Protein AF-A0A3D0SQT5-F1 (afdb_monomer_lite)

Foldseek 3Di:
DPPDPPPPDDPDDDDDDDPPDQDALVRVCVLQVQVVFKWKKAADPPFPQAQPAPQRVPLCPPLVKDFQWKWADDPNDTQTAGRARGDGDHNRIITIIGDDPVSVVVCCVPRVMDTDDDDPVNVVNSSLQKFKFKKFFAPQAPQAQPALQRPVCCVPQVKDFRFKADPSHTDDDRRRGDGDHHGIITIIIGGLVSVVVVVVPVRTIDTSHGRPSNVPPPPCPVCVVVLVVLVVQLVVCVVVVVDPNVVSVVVSVVSCVVSVVDDPVVVVVPDPPVVVCVVVVVVVVVVVCVVVCVVVVVLVVLCVVQVVVDDVSSVVVVVVVVVVD

Structure (mmCIF, N/CA/C/O backbone):
data_AF-A0A3D0SQT5-F1
#
_entry.id   AF-A0A3D0SQT5-F1
#
loop_
_a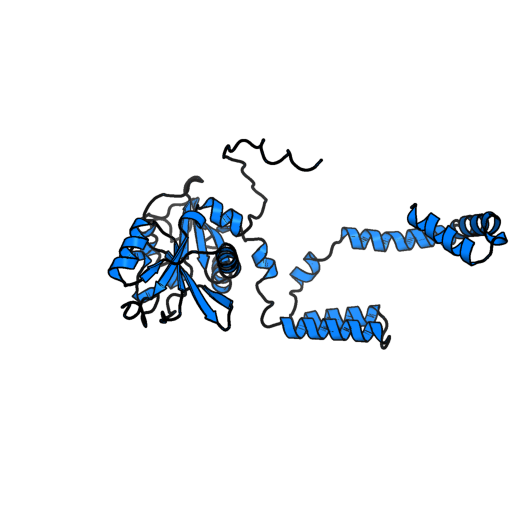tom_site.group_PDB
_atom_site.id
_atom_site.type_symbol
_atom_site.label_atom_id
_atom_site.label_alt_id
_atom_site.label_comp_id
_atom_site.label_asym_id
_atom_site.label_entity_id
_atom_site.label_seq_id
_atom_site.pdbx_PDB_ins_code
_atom_site.Cartn_x
_atom_site.Cartn_y
_atom_site.Cartn_z
_atom_site.occupancy
_atom_site.B_iso_or_equiv
_atom_site.auth_seq_id
_atom_site.auth_comp_id
_atom_site.auth_asym_id
_atom_site.auth_atom_id
_atom_site.pdbx_PDB_model_num
ATOM 1 N N . MET A 1 1 ? 12.217 36.129 -12.303 1.00 37.78 1 MET A N 1
ATOM 2 C CA . MET A 1 1 ? 10.827 36.641 -12.281 1.00 37.78 1 MET A CA 1
ATOM 3 C C . MET A 1 1 ? 9.884 35.493 -11.885 1.00 37.78 1 MET A C 1
ATOM 5 O O . MET A 1 1 ? 9.096 35.026 -12.690 1.00 37.78 1 MET A O 1
ATOM 9 N N . TRP A 1 2 ? 10.041 34.962 -10.664 1.00 44.28 2 TRP A N 1
ATOM 10 C CA . TRP A 1 2 ? 9.509 33.650 -10.235 1.00 44.28 2 TRP A CA 1
ATOM 11 C C . TRP A 1 2 ? 8.822 33.759 -8.858 1.00 44.28 2 TRP A C 1
ATOM 13 O O . TRP A 1 2 ? 9.116 33.004 -7.943 1.00 44.28 2 TRP A O 1
ATOM 23 N N . ALA A 1 3 ? 7.980 34.784 -8.666 1.00 48.00 3 ALA A N 1
ATOM 24 C CA . ALA A 1 3 ? 7.444 35.107 -7.334 1.00 48.00 3 ALA A CA 1
ATOM 25 C C . ALA A 1 3 ? 5.956 35.508 -7.281 1.00 48.00 3 ALA A C 1
ATOM 27 O O . ALA A 1 3 ? 5.487 35.899 -6.219 1.00 48.00 3 ALA A O 1
ATOM 28 N N . ILE A 1 4 ? 5.191 35.435 -8.381 1.00 47.72 4 ILE A N 1
ATOM 29 C CA . ILE A 1 4 ? 3.816 35.996 -8.410 1.00 47.72 4 ILE A CA 1
ATOM 30 C C . ILE A 1 4 ? 2.735 34.954 -8.784 1.00 47.72 4 ILE A C 1
ATOM 32 O O . ILE A 1 4 ? 1.544 35.239 -8.728 1.00 47.72 4 ILE A O 1
ATOM 36 N N . GLY A 1 5 ? 3.104 33.703 -9.082 1.00 44.09 5 GLY A N 1
ATOM 37 C CA . GLY A 1 5 ? 2.149 32.688 -9.561 1.00 44.09 5 GLY A CA 1
ATOM 38 C C . GLY A 1 5 ? 1.260 32.022 -8.498 1.00 44.09 5 GLY A C 1
ATOM 39 O O . GLY A 1 5 ? 0.235 31.449 -8.847 1.00 44.09 5 GLY A O 1
ATOM 40 N N . SER A 1 6 ? 1.608 32.082 -7.208 1.00 49.31 6 SER A N 1
ATOM 41 C CA . SER A 1 6 ? 0.944 31.280 -6.161 1.00 49.31 6 SER A CA 1
ATOM 42 C C . SER A 1 6 ? -0.234 31.965 -5.457 1.00 49.31 6 SER A C 1
ATOM 44 O O . SER A 1 6 ? -0.835 31.371 -4.567 1.00 49.31 6 SER A O 1
ATOM 46 N N . ARG A 1 7 ? -0.589 33.202 -5.835 1.00 48.72 7 ARG A N 1
ATOM 47 C CA . ARG A 1 7 ? -1.628 33.998 -5.146 1.00 48.72 7 ARG A CA 1
ATOM 48 C C . ARG A 1 7 ? -2.927 34.217 -5.927 1.00 48.72 7 ARG A C 1
ATOM 50 O O . ARG A 1 7 ? -3.791 34.936 -5.440 1.00 48.72 7 ARG A O 1
ATOM 57 N N . LEU A 1 8 ? -3.085 33.604 -7.102 1.00 45.56 8 LEU A N 1
ATOM 58 C CA . LEU A 1 8 ? -4.240 33.837 -7.985 1.00 45.56 8 LEU A CA 1
ATOM 59 C C . LEU A 1 8 ? -5.083 32.595 -8.298 1.00 45.56 8 LEU A C 1
ATOM 61 O O . LEU A 1 8 ? -5.961 32.669 -9.151 1.00 45.56 8 LEU A O 1
ATOM 65 N N . LEU A 1 9 ? -4.876 31.470 -7.612 1.00 45.47 9 LEU A N 1
ATOM 66 C CA . LEU A 1 9 ? -5.786 30.333 -7.748 1.00 45.47 9 LEU A CA 1
ATOM 67 C C . LEU A 1 9 ? -6.952 30.492 -6.760 1.00 45.47 9 LEU A C 1
ATOM 69 O O . LEU A 1 9 ? -6.725 30.421 -5.550 1.00 45.47 9 LEU A O 1
ATOM 73 N N . PRO A 1 10 ? -8.190 30.728 -7.234 1.00 34.69 10 PRO A N 1
ATOM 74 C CA . PRO A 1 10 ? -9.353 30.713 -6.367 1.00 34.69 10 PRO A CA 1
ATOM 75 C C . PRO A 1 10 ? -9.527 29.306 -5.792 1.00 34.69 10 PRO A C 1
ATOM 77 O O . PRO A 1 10 ? -9.603 28.318 -6.524 1.00 34.69 10 PRO A O 1
ATOM 80 N N . ALA A 1 11 ? -9.617 29.225 -4.466 1.00 48.03 11 ALA A N 1
ATOM 81 C CA . ALA A 1 11 ? -10.130 28.052 -3.782 1.00 48.03 11 ALA A CA 1
ATOM 82 C C . ALA A 1 11 ? -11.609 27.905 -4.158 1.00 48.03 11 ALA A C 1
ATOM 84 O O . ALA A 1 11 ? -12.484 28.586 -3.626 1.00 48.03 11 ALA A O 1
ATOM 85 N N . SER A 1 12 ? -11.897 27.050 -5.130 1.00 32.06 12 SER A N 1
ATOM 86 C CA . SER A 1 12 ? -13.246 26.551 -5.356 1.00 32.06 12 SER A CA 1
ATOM 87 C C . SER A 1 12 ? -13.175 25.048 -5.572 1.00 32.06 12 SER A C 1
ATOM 89 O O . SER A 1 12 ? -12.431 24.584 -6.438 1.00 32.06 12 SER A O 1
ATOM 91 N N . PRO A 1 13 ? -13.904 24.273 -4.757 1.00 46.81 13 PRO A N 1
ATOM 92 C CA . PRO A 1 13 ? -13.946 22.839 -4.902 1.00 46.81 13 PRO A CA 1
ATOM 93 C C . PRO A 1 13 ? -14.879 22.518 -6.072 1.00 46.81 13 PRO A C 1
ATOM 95 O O . PRO A 1 13 ? -15.907 23.172 -6.233 1.00 46.81 13 PRO A O 1
ATOM 98 N N . LEU A 1 14 ? -14.548 21.480 -6.842 1.00 36.72 14 LEU A N 1
ATOM 99 C CA . LEU A 1 14 ? -15.447 20.377 -7.211 1.00 36.72 14 LEU A CA 1
ATOM 100 C C . LEU A 1 14 ? -15.227 19.832 -8.627 1.00 36.72 14 LEU A C 1
ATOM 102 O O . LEU A 1 14 ? -15.189 20.554 -9.616 1.00 36.72 14 LEU A O 1
ATOM 106 N N . LYS A 1 15 ? -15.339 18.499 -8.653 1.00 41.44 15 LYS A N 1
ATOM 107 C CA . LYS A 1 15 ? -15.960 17.664 -9.687 1.00 41.44 15 LYS A CA 1
ATOM 108 C C . LYS A 1 15 ? -15.265 17.632 -11.042 1.00 41.44 15 LYS A C 1
ATOM 110 O O . LYS A 1 15 ? -15.551 18.411 -11.939 1.00 41.44 15 LYS A O 1
ATOM 115 N N . THR A 1 16 ? -14.550 16.538 -11.258 1.00 30.77 16 THR A N 1
ATOM 116 C CA . THR A 1 16 ? -14.513 15.885 -12.567 1.00 30.77 16 THR A CA 1
ATOM 117 C C . THR A 1 16 ? -14.451 14.382 -12.347 1.00 30.77 16 THR A C 1
ATOM 119 O O . THR A 1 16 ? -13.651 13.878 -11.563 1.00 30.77 16 THR A O 1
ATOM 122 N N . GLY A 1 17 ? -15.394 13.673 -12.967 1.00 38.12 17 GLY A N 1
ATOM 123 C CA . GLY A 1 17 ? -15.363 12.224 -13.039 1.00 38.12 17 GLY A CA 1
ATOM 124 C C . GLY A 1 17 ? -14.197 11.796 -13.917 1.00 38.12 17 GLY A C 1
ATOM 125 O O . GLY A 1 17 ? -14.035 12.312 -15.019 1.00 38.12 17 GLY A O 1
ATOM 126 N N . THR A 1 18 ? -13.422 10.833 -13.438 1.00 31.41 18 THR A N 1
ATOM 127 C CA . THR A 1 18 ? -12.340 10.237 -14.218 1.00 31.41 18 THR A CA 1
ATOM 128 C C . THR A 1 18 ? -12.473 8.728 -14.115 1.00 31.41 18 THR A C 1
ATOM 130 O O . THR A 1 18 ? -11.824 8.072 -13.306 1.00 31.41 18 THR A O 1
ATOM 133 N N . ALA A 1 19 ? -13.351 8.169 -14.947 1.00 35.72 19 ALA A N 1
ATOM 134 C CA . ALA A 1 19 ? -13.215 6.780 -15.348 1.00 35.72 19 ALA A CA 1
ATOM 135 C C . ALA A 1 19 ? -11.884 6.676 -16.115 1.00 35.72 19 ALA A C 1
ATOM 137 O O . ALA A 1 19 ? -11.779 7.168 -17.235 1.00 35.72 19 ALA A O 1
ATOM 138 N N . GLY A 1 20 ? -10.846 6.134 -15.472 1.00 39.34 20 GLY A N 1
ATOM 139 C CA . GLY A 1 20 ? -9.586 5.771 -16.133 1.00 39.34 20 GLY A CA 1
ATOM 140 C C . GLY A 1 20 ? -8.289 6.261 -15.483 1.00 39.34 20 GLY A C 1
ATOM 141 O O . GLY A 1 20 ? -7.232 5.748 -15.843 1.00 39.34 20 GLY A O 1
ATOM 142 N N . ARG A 1 21 ? -8.315 7.185 -14.510 1.00 41.03 21 ARG A N 1
ATOM 143 C CA . ARG A 1 21 ? -7.100 7.549 -13.755 1.00 41.03 21 ARG A CA 1
ATOM 144 C C . ARG A 1 21 ? -7.058 6.751 -12.455 1.00 41.03 21 ARG A C 1
ATOM 146 O O . ARG A 1 21 ? -7.891 6.976 -11.584 1.00 41.03 21 ARG A O 1
ATOM 153 N N . ARG A 1 22 ? -6.097 5.826 -12.335 1.00 53.56 22 ARG A N 1
ATOM 154 C CA . ARG A 1 22 ? -5.801 5.154 -11.059 1.00 53.56 22 ARG A CA 1
ATOM 155 C C . ARG A 1 22 ? -5.425 6.229 -10.045 1.00 53.56 22 ARG A C 1
ATOM 157 O O . ARG A 1 22 ? -4.442 6.937 -10.257 1.00 53.56 22 ARG A O 1
ATOM 164 N N . GLN A 1 23 ? -6.243 6.379 -9.012 1.00 58.88 23 GLN A N 1
ATOM 165 C CA . GLN A 1 23 ? -5.996 7.330 -7.934 1.00 58.88 23 GLN A CA 1
ATOM 166 C C . GLN A 1 23 ? -4.815 6.847 -7.089 1.00 58.88 23 GLN A C 1
ATOM 168 O O . GLN A 1 23 ? -4.617 5.640 -6.912 1.00 58.88 23 GLN A O 1
ATOM 173 N N . THR A 1 24 ? -4.010 7.787 -6.602 1.00 62.72 24 THR A N 1
ATOM 174 C CA . THR A 1 24 ? -2.950 7.472 -5.630 1.00 62.72 24 THR A CA 1
ATOM 175 C C . THR A 1 24 ? -3.569 7.153 -4.268 1.00 62.72 24 THR A C 1
ATOM 177 O O . THR A 1 24 ? -4.692 7.578 -3.985 1.00 62.72 24 THR A O 1
ATOM 180 N N . LEU A 1 25 ? -2.853 6.431 -3.398 1.00 64.38 25 LEU A N 1
ATOM 181 C CA . LEU A 1 25 ? -3.336 6.154 -2.037 1.00 64.38 25 LEU A CA 1
ATOM 182 C C . LEU A 1 25 ? -3.709 7.442 -1.271 1.00 64.38 25 LEU A C 1
ATOM 184 O O . LEU A 1 25 ? -4.696 7.471 -0.535 1.00 64.38 25 LEU A O 1
ATOM 188 N N . LEU A 1 26 ? -2.952 8.523 -1.490 1.00 65.00 26 LEU A N 1
ATOM 189 C CA . LEU A 1 26 ? -3.180 9.836 -0.880 1.00 65.00 26 LEU A CA 1
ATOM 190 C C . LEU A 1 26 ? -4.460 10.513 -1.386 1.00 65.00 26 LEU A C 1
ATOM 192 O O . LEU A 1 26 ? -5.268 10.955 -0.573 1.00 65.00 26 LEU A O 1
ATOM 196 N N . GLU A 1 27 ? -4.683 10.538 -2.703 1.00 67.44 27 GLU A N 1
ATOM 197 C CA . GLU A 1 27 ? -5.920 11.075 -3.297 1.00 67.44 27 GLU A CA 1
ATOM 198 C C . GLU A 1 27 ? -7.153 10.300 -2.808 1.00 67.44 27 GLU A C 1
ATOM 200 O O . GLU A 1 27 ? -8.202 10.882 -2.512 1.00 67.44 27 GLU A O 1
ATOM 205 N N . LEU A 1 28 ? -7.019 8.978 -2.673 1.00 70.44 28 LEU A N 1
ATOM 206 C CA . LEU A 1 28 ? -8.074 8.109 -2.164 1.00 70.44 28 LEU A CA 1
ATOM 207 C C . LEU A 1 28 ? -8.400 8.456 -0.701 1.00 70.44 28 LEU A C 1
ATOM 209 O O . LEU A 1 28 ? -9.571 8.629 -0.355 1.00 70.44 28 LEU A O 1
ATOM 213 N N . ALA A 1 29 ? -7.374 8.632 0.140 1.00 70.38 29 ALA A N 1
ATOM 214 C CA . ALA A 1 29 ? -7.522 9.016 1.542 1.00 70.38 29 ALA A CA 1
ATOM 215 C C . ALA A 1 29 ? -8.153 10.410 1.722 1.00 70.38 29 ALA A C 1
ATOM 217 O O . ALA A 1 29 ? -9.023 10.595 2.580 1.00 70.38 29 ALA A O 1
ATOM 218 N N . GLU A 1 30 ? -7.773 11.379 0.888 1.00 73.50 30 GLU A N 1
ATOM 219 C CA . GLU A 1 30 ? -8.380 12.714 0.863 1.00 73.50 30 GLU A CA 1
ATOM 220 C C . GLU A 1 30 ? -9.851 12.673 0.436 1.00 73.50 30 GLU A C 1
ATOM 222 O O . GLU A 1 30 ? -10.691 13.318 1.065 1.00 73.50 30 GLU A O 1
ATOM 227 N N . SER A 1 31 ? -10.205 11.864 -0.570 1.00 69.88 31 SER A N 1
ATOM 228 C CA . SER A 1 31 ? -11.582 11.779 -1.088 1.00 69.88 31 SER A CA 1
ATOM 229 C C . SER A 1 31 ? -12.609 11.259 -0.068 1.00 69.88 31 SER A C 1
ATOM 231 O O . SER A 1 31 ? -13.815 11.477 -0.220 1.00 69.88 31 SER A O 1
ATOM 233 N N . TYR A 1 32 ? -12.144 10.565 0.973 1.00 68.31 32 TYR A N 1
ATOM 234 C CA . TYR A 1 32 ? -12.957 10.100 2.100 1.00 68.31 32 TYR A CA 1
ATOM 235 C C . TYR A 1 32 ? -12.798 10.967 3.355 1.00 68.31 32 TYR A C 1
ATOM 237 O O . TYR A 1 32 ? -13.335 10.619 4.406 1.00 68.31 32 TYR A O 1
ATOM 245 N N . ASN A 1 33 ? -12.090 12.099 3.261 1.00 72.00 33 ASN A N 1
ATOM 246 C CA . ASN A 1 33 ? -11.771 12.976 4.385 1.00 72.00 33 ASN A CA 1
ATOM 247 C C . ASN A 1 33 ? -11.126 12.217 5.563 1.00 72.00 33 ASN A C 1
ATOM 249 O O . ASN A 1 33 ? -11.415 12.487 6.732 1.00 72.00 33 ASN A O 1
ATOM 253 N N . LEU A 1 34 ? -10.277 11.228 5.255 1.00 72.75 34 LEU A N 1
ATOM 254 C CA . LEU A 1 34 ? -9.596 10.423 6.270 1.00 72.75 34 LEU A CA 1
ATOM 255 C C . LEU A 1 34 ? -8.467 11.193 6.937 1.00 72.75 34 LEU A C 1
ATOM 257 O O . LEU A 1 34 ? -8.245 11.025 8.130 1.00 72.75 34 LEU A O 1
ATOM 261 N N . MET A 1 35 ? -7.799 12.078 6.195 1.00 68.69 35 MET A N 1
ATOM 262 C CA . MET A 1 35 ? -6.702 12.887 6.728 1.00 68.69 35 MET A CA 1
ATOM 263 C C . MET A 1 35 ? -7.166 13.799 7.872 1.00 68.69 35 MET A C 1
ATOM 265 O O . MET A 1 35 ? -6.423 14.007 8.823 1.00 68.69 35 MET A O 1
ATOM 269 N N . GLY A 1 36 ? -8.413 14.282 7.823 1.00 70.50 36 GLY A N 1
ATOM 270 C CA . GLY A 1 36 ? -9.010 15.086 8.894 1.00 70.50 36 GLY A CA 1
ATOM 271 C C . GLY A 1 36 ? -9.566 14.279 10.075 1.00 70.50 36 GLY A C 1
ATOM 272 O O . GLY A 1 36 ? -9.985 14.874 11.062 1.00 70.50 36 GLY A O 1
ATOM 273 N N . GLN A 1 37 ? -9.603 12.948 9.975 1.00 81.19 37 GLN A N 1
ATOM 274 C CA . GLN A 1 37 ? -10.177 12.040 10.981 1.00 81.19 37 GLN A CA 1
ATOM 275 C C . GLN A 1 37 ? -9.168 11.004 11.487 1.00 81.19 37 GLN A C 1
ATOM 277 O O . GLN A 1 37 ? -9.527 10.106 12.249 1.00 81.19 37 GLN A O 1
ATOM 282 N N . LEU A 1 38 ? -7.920 11.081 11.027 1.00 85.50 38 LEU A N 1
ATOM 283 C CA . LEU A 1 38 ? -6.841 10.217 11.465 1.00 85.50 38 LEU A CA 1
ATOM 284 C C . LEU A 1 38 ? -6.239 10.795 12.743 1.00 85.50 38 LEU A C 1
ATOM 286 O O . LEU A 1 38 ? -5.778 11.934 12.776 1.00 85.50 38 LEU A O 1
ATOM 290 N N . HIS A 1 39 ? -6.203 9.981 13.788 1.00 87.62 39 HIS A N 1
ATOM 291 C CA . HIS A 1 39 ? -5.651 10.343 15.080 1.00 87.62 39 HIS A CA 1
ATOM 292 C C . HIS A 1 39 ? -4.601 9.322 15.506 1.00 87.62 39 HIS A C 1
ATOM 294 O O . HIS A 1 39 ? -4.786 8.112 15.360 1.00 87.62 39 HIS A O 1
ATOM 300 N N . ARG A 1 40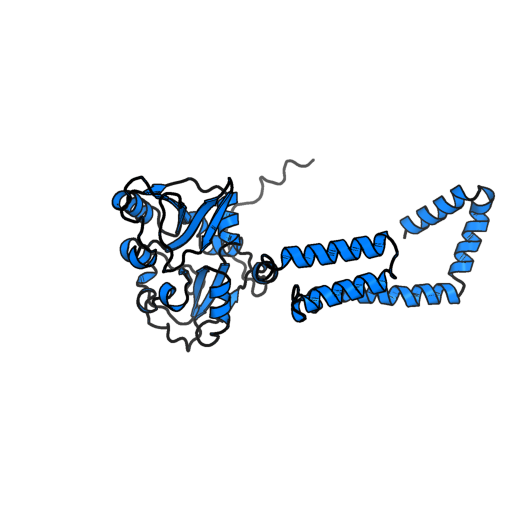 ? -3.499 9.824 16.064 1.00 89.62 40 ARG A N 1
ATOM 301 C CA . ARG A 1 40 ? -2.423 9.018 16.635 1.00 89.62 40 ARG A CA 1
ATOM 302 C C . ARG A 1 40 ? -2.487 9.120 18.144 1.00 89.62 40 ARG A C 1
ATOM 304 O O . ARG A 1 40 ? -2.489 10.219 18.699 1.00 89.62 40 ARG A O 1
ATOM 311 N N . LEU A 1 41 ? -2.554 7.973 18.797 1.00 89.94 41 LEU A N 1
ATOM 312 C CA . LEU A 1 41 ? -2.698 7.848 20.239 1.00 89.94 41 LEU A CA 1
ATOM 313 C C . LEU A 1 41 ? -1.520 7.066 20.806 1.00 89.94 41 LEU A C 1
ATOM 315 O O . LEU A 1 41 ? -0.955 6.207 20.135 1.00 89.94 41 LEU A O 1
ATOM 319 N N . ARG A 1 42 ? -1.163 7.347 22.052 1.00 90.38 42 ARG A N 1
ATOM 320 C CA . ARG A 1 42 ? -0.184 6.580 22.820 1.00 90.38 42 ARG A CA 1
ATOM 321 C C . ARG A 1 42 ? -0.834 6.069 24.089 1.00 90.38 42 ARG A C 1
ATOM 323 O O . ARG A 1 42 ? -1.608 6.794 24.714 1.00 90.38 42 ARG A O 1
ATOM 330 N N . PHE A 1 43 ? -0.494 4.843 24.464 1.00 89.62 43 PHE A N 1
ATOM 331 C CA . PHE A 1 43 ? -0.923 4.259 25.727 1.00 89.62 43 PHE A CA 1
ATOM 332 C C . PHE A 1 43 ? -0.197 4.933 26.893 1.00 89.62 43 PHE A C 1
ATOM 334 O O . PHE A 1 43 ? 1.034 4.979 26.921 1.00 89.62 43 PHE A O 1
ATOM 341 N N . ASP A 1 44 ? -0.955 5.454 27.857 1.00 87.50 44 ASP A N 1
ATOM 342 C CA . ASP A 1 44 ? -0.374 5.968 29.095 1.00 87.50 44 ASP A CA 1
ATOM 343 C C . ASP A 1 44 ? -0.085 4.816 30.078 1.00 87.50 44 ASP A C 1
ATOM 345 O O . ASP A 1 44 ? -0.669 3.726 29.966 1.00 87.50 44 ASP A O 1
ATOM 349 N N . PRO A 1 45 ? 0.819 5.012 31.058 1.00 82.38 45 PRO A N 1
ATOM 350 C CA . PRO A 1 45 ? 1.090 4.005 32.079 1.00 82.38 45 PRO A CA 1
ATOM 351 C C . PRO A 1 45 ? -0.199 3.573 32.798 1.00 82.38 45 PRO A C 1
ATOM 353 O O . PRO A 1 45 ? -0.913 4.394 33.371 1.00 82.38 45 PRO A O 1
ATOM 356 N N . GLY A 1 46 ? -0.504 2.271 32.768 1.00 82.88 46 GLY A N 1
ATOM 357 C CA . GLY A 1 46 ? -1.715 1.711 33.381 1.00 82.88 46 GLY A CA 1
ATOM 358 C C . GLY A 1 46 ? -2.979 1.791 32.517 1.00 82.88 46 GLY A C 1
ATOM 359 O O . GLY A 1 46 ? -4.085 1.722 33.066 1.00 82.88 46 GLY A O 1
ATOM 360 N N . SER A 1 47 ? -2.844 1.953 31.195 1.00 88.00 47 SER A N 1
ATOM 361 C CA . SER A 1 47 ? -3.956 1.754 30.260 1.00 88.00 47 SER A CA 1
ATOM 362 C C . SER A 1 47 ? -4.454 0.299 30.313 1.00 88.00 47 SER A C 1
ATOM 364 O O . SER A 1 47 ? -3.651 -0.626 30.172 1.00 88.00 47 SER A O 1
ATOM 366 N N . PRO A 1 48 ? -5.766 0.068 30.497 1.00 86.25 48 PRO A N 1
ATOM 367 C CA . PRO A 1 48 ? -6.345 -1.276 30.557 1.00 86.25 48 PRO A CA 1
ATOM 368 C C . PRO A 1 48 ? -6.335 -2.002 29.202 1.00 86.25 48 PRO A C 1
ATOM 370 O O . PRO A 1 48 ? -6.586 -3.203 29.168 1.00 86.25 48 PRO A O 1
ATOM 373 N N . LEU A 1 49 ? -6.052 -1.304 28.096 1.00 86.44 49 LEU A N 1
ATOM 374 C CA . LEU A 1 49 ? -5.964 -1.898 26.757 1.00 86.44 49 LEU A CA 1
ATOM 375 C C . LEU A 1 49 ? -4.672 -2.689 26.534 1.00 86.44 49 LEU A C 1
ATOM 377 O O . LEU A 1 49 ? -4.592 -3.478 25.597 1.00 86.44 49 LEU A O 1
ATOM 381 N N . ILE A 1 50 ? -3.661 -2.481 27.371 1.00 87.81 50 ILE A N 1
ATOM 382 C CA . ILE A 1 50 ? -2.355 -3.113 27.207 1.00 87.81 50 ILE A CA 1
ATOM 383 C C . ILE A 1 50 ? -2.457 -4.602 27.536 1.00 87.81 50 ILE A C 1
ATOM 385 O O . ILE A 1 50 ? -3.066 -4.988 28.532 1.00 87.81 50 ILE A O 1
ATOM 389 N N . GLY A 1 51 ? -1.879 -5.439 26.673 1.00 83.69 51 GLY A N 1
ATOM 390 C CA . GLY A 1 51 ? -2.014 -6.896 26.730 1.00 83.69 51 GLY A CA 1
ATOM 391 C C . GLY A 1 51 ? -3.349 -7.424 26.193 1.00 83.69 51 GLY A C 1
ATOM 392 O O . GLY A 1 51 ? -3.548 -8.634 26.152 1.00 83.69 51 GLY A O 1
ATOM 393 N N . GLN A 1 52 ? -4.268 -6.554 25.758 1.00 88.69 52 GLN A N 1
ATOM 394 C CA . GLN A 1 52 ? -5.457 -6.981 25.021 1.00 88.69 52 GLN A CA 1
ATOM 395 C C . GLN A 1 52 ? -5.176 -7.023 23.521 1.00 88.69 52 GLN A C 1
ATOM 397 O O . GLN A 1 52 ? -4.377 -6.248 22.992 1.00 88.69 52 GLN A O 1
ATOM 402 N N . THR A 1 53 ? -5.891 -7.896 22.815 1.00 86.75 53 THR A N 1
ATOM 403 C CA . THR A 1 53 ? -5.885 -7.903 21.352 1.00 86.75 53 THR A CA 1
ATOM 404 C C . THR A 1 53 ? -6.814 -6.828 20.791 1.00 86.75 53 THR A C 1
ATOM 406 O O . THR A 1 53 ? -7.803 -6.439 21.422 1.00 86.75 53 THR A O 1
ATOM 409 N N . VAL A 1 54 ? -6.561 -6.384 19.557 1.00 85.44 54 VAL A N 1
ATOM 410 C CA . VAL A 1 54 ? -7.435 -5.414 18.871 1.00 85.44 54 VAL A CA 1
ATOM 411 C C . VAL A 1 54 ? -8.888 -5.907 18.788 1.00 85.44 54 VAL A C 1
ATOM 413 O O . VAL A 1 54 ? -9.822 -5.110 18.902 1.00 85.44 54 VAL A O 1
ATOM 416 N N . SER A 1 55 ? -9.099 -7.215 18.594 1.00 83.50 55 SER A N 1
ATOM 417 C CA . SER A 1 55 ? -10.441 -7.814 18.568 1.00 83.50 55 SER A CA 1
ATOM 418 C C . SER A 1 55 ? -11.136 -7.775 19.927 1.00 83.50 55 SER A C 1
ATOM 420 O O . SER A 1 55 ? -12.325 -7.461 19.976 1.00 83.50 55 SER A O 1
ATOM 422 N N . HIS A 1 56 ? -10.411 -8.028 21.020 1.00 85.88 56 HIS A N 1
ATOM 423 C CA . HIS A 1 56 ? -10.963 -7.991 22.374 1.00 85.88 56 HIS A CA 1
ATOM 424 C C . HIS A 1 56 ? -11.276 -6.561 22.836 1.00 85.88 56 HIS A C 1
ATOM 426 O O . HIS A 1 56 ? -12.305 -6.322 23.464 1.00 85.88 56 HIS A O 1
ATOM 432 N N . ALA A 1 57 ? -10.448 -5.588 22.445 1.00 84.75 57 ALA A N 1
ATOM 433 C CA . ALA A 1 57 ? -10.667 -4.180 22.766 1.00 84.75 57 ALA A CA 1
ATOM 434 C C . ALA A 1 57 ? -11.938 -3.591 22.122 1.00 84.75 57 ALA A C 1
ATOM 436 O O . ALA A 1 57 ? -12.453 -2.575 22.589 1.00 84.75 57 ALA A O 1
ATOM 437 N N . GLN A 1 58 ? -12.437 -4.201 21.036 1.00 84.94 58 GLN A N 1
ATOM 438 C CA . GLN A 1 58 ? -13.690 -3.840 20.355 1.00 84.94 58 GLN A CA 1
ATOM 439 C C . GLN A 1 58 ? -13.864 -2.328 20.098 1.00 84.94 58 GLN A C 1
ATOM 441 O O . GLN A 1 58 ? -14.981 -1.804 20.128 1.00 84.94 58 GLN A O 1
ATOM 446 N N . LEU A 1 59 ? -12.768 -1.618 19.802 1.00 86.12 59 LEU A N 1
ATOM 447 C CA . LEU A 1 59 ? -12.743 -0.148 19.724 1.00 86.12 59 LEU A CA 1
ATOM 448 C C . LEU A 1 59 ? -13.744 0.423 18.709 1.00 86.12 59 LEU A C 1
ATOM 450 O O . LEU A 1 59 ? -14.342 1.476 18.939 1.00 86.12 59 LEU A O 1
ATOM 454 N N . ARG A 1 60 ? -13.999 -0.321 17.627 1.00 84.19 60 ARG A N 1
ATOM 455 C CA . ARG A 1 60 ? -15.018 0.025 16.634 1.00 84.19 60 ARG A CA 1
ATOM 456 C C . ARG A 1 60 ? -16.413 -0.052 17.237 1.00 84.19 60 ARG A C 1
ATOM 458 O O . ARG A 1 60 ? -17.127 0.936 17.215 1.00 84.19 60 ARG A O 1
ATOM 465 N N . THR A 1 61 ? -16.781 -1.175 17.838 1.00 82.88 61 THR A N 1
ATOM 466 C CA . THR A 1 61 ? -18.107 -1.379 18.438 1.00 82.88 61 THR A CA 1
ATOM 467 C C . THR A 1 61 ? -18.389 -0.446 19.615 1.00 82.88 61 THR A C 1
ATOM 469 O O . THR A 1 61 ? -19.497 0.072 19.713 1.00 82.88 61 THR A O 1
ATOM 472 N N . ARG A 1 62 ? -17.412 -0.251 20.510 1.00 85.56 62 ARG A N 1
ATOM 473 C CA . ARG A 1 62 ? -17.603 0.473 21.776 1.00 85.56 62 ARG A CA 1
ATOM 474 C C . ARG A 1 62 ? -17.503 1.990 21.625 1.00 85.56 62 ARG A C 1
ATOM 476 O O . ARG A 1 62 ? -18.206 2.708 22.326 1.00 85.56 62 ARG A O 1
ATOM 483 N N . TYR A 1 63 ? -16.652 2.467 20.715 1.00 85.00 63 TYR A N 1
ATOM 484 C CA . TYR A 1 63 ? -16.360 3.896 20.558 1.00 85.00 63 TYR A CA 1
ATOM 485 C C . TYR A 1 63 ? -16.602 4.424 19.137 1.00 85.00 63 TYR A C 1
ATOM 487 O O . TYR A 1 63 ? -16.461 5.616 18.900 1.00 85.00 63 TYR A O 1
ATOM 495 N N . GLY A 1 64 ? -16.941 3.575 18.162 1.00 83.12 64 GLY A N 1
ATOM 496 C CA . GLY A 1 64 ? -17.082 3.979 16.758 1.00 83.12 64 GLY A CA 1
ATOM 497 C C . GLY A 1 64 ? -15.750 4.158 16.018 1.00 83.12 64 GLY A C 1
ATOM 498 O O . GLY A 1 64 ? -15.745 4.545 14.849 1.00 83.12 64 GLY A O 1
ATOM 499 N N . LEU A 1 65 ? -14.613 3.853 16.650 1.00 86.88 65 LEU A N 1
ATOM 500 C CA . LEU A 1 65 ? -13.273 4.141 16.126 1.00 86.88 65 LEU A CA 1
ATOM 501 C C . LEU A 1 65 ? -12.686 2.948 15.369 1.00 86.88 65 LEU A C 1
ATOM 503 O O . LEU A 1 65 ? -12.682 1.825 15.868 1.00 86.88 65 LEU A O 1
ATOM 507 N N . THR A 1 66 ? -12.156 3.176 14.169 1.00 85.88 66 THR A N 1
ATOM 508 C CA . THR A 1 66 ? -11.498 2.111 13.396 1.00 85.88 66 THR A CA 1
ATOM 509 C C . THR A 1 66 ? -10.002 2.141 13.627 1.00 85.88 66 THR A C 1
ATOM 511 O O . THR A 1 66 ? -9.361 3.144 13.334 1.00 85.88 66 THR A O 1
ATOM 514 N N . VAL A 1 67 ? -9.434 1.035 14.104 1.00 87.06 67 VAL A N 1
ATOM 515 C CA . VAL A 1 67 ? -7.978 0.885 14.197 1.00 87.06 67 VAL A CA 1
ATOM 516 C C . VAL A 1 67 ? -7.423 0.549 12.823 1.00 87.06 67 VAL A C 1
ATOM 518 O O . VAL A 1 67 ? -7.742 -0.504 12.266 1.00 87.06 67 VAL A O 1
ATOM 521 N N . VAL A 1 68 ? -6.583 1.433 12.297 1.00 83.62 68 VAL A N 1
ATOM 522 C CA . VAL A 1 68 ? -5.968 1.270 10.979 1.00 83.62 68 VAL A CA 1
ATOM 523 C C . VAL A 1 68 ? -4.620 0.574 11.122 1.00 83.62 68 VAL A C 1
ATOM 525 O O . VAL A 1 68 ? -4.393 -0.462 10.505 1.00 83.62 68 VAL A O 1
ATOM 528 N N . GLY A 1 69 ? -3.764 1.077 12.010 1.00 85.50 69 GLY A N 1
ATOM 529 C CA . GLY A 1 69 ? -2.408 0.571 12.187 1.00 85.50 69 GLY A CA 1
ATOM 530 C C . GLY A 1 69 ? -1.882 0.756 13.600 1.00 85.50 69 GLY A C 1
ATOM 531 O O . GLY A 1 69 ? -2.461 1.479 14.416 1.00 85.50 69 GLY A O 1
ATOM 532 N N . ILE A 1 70 ? -0.773 0.082 13.871 1.00 86.19 70 ILE A N 1
ATOM 533 C CA . ILE A 1 70 ? -0.007 0.179 15.107 1.00 86.19 70 ILE A CA 1
ATOM 534 C C . ILE A 1 70 ? 1.425 0.545 14.714 1.00 86.19 70 ILE A C 1
ATOM 536 O O . ILE A 1 70 ? 2.064 -0.166 13.942 1.00 86.19 70 ILE A O 1
ATOM 540 N N . GLY A 1 71 ? 1.902 1.683 15.207 1.00 83.75 71 GLY A N 1
ATOM 541 C CA . GLY A 1 71 ? 3.280 2.129 15.058 1.00 83.75 71 GLY A CA 1
ATOM 542 C C . GLY A 1 71 ? 4.135 1.586 16.187 1.00 83.75 71 GLY A C 1
ATOM 543 O O . GLY A 1 71 ? 3.815 1.800 17.354 1.00 83.75 71 GLY A O 1
ATOM 544 N N . GLN A 1 72 ? 5.230 0.920 15.850 1.00 77.75 72 GLN A N 1
ATOM 545 C CA . GLN A 1 72 ? 6.228 0.481 16.816 1.00 77.75 72 GLN A CA 1
ATOM 546 C C . GLN A 1 72 ? 7.482 1.325 16.642 1.00 77.75 72 GLN A C 1
ATOM 548 O O . GLN A 1 72 ? 7.975 1.512 15.530 1.00 77.75 72 GLN A O 1
ATOM 553 N N . SER A 1 73 ? 7.994 1.868 17.743 1.00 67.94 73 SER A N 1
ATOM 554 C CA . SER A 1 73 ? 9.245 2.621 17.724 1.00 67.94 73 SER A CA 1
ATOM 555 C C . SER A 1 73 ? 10.423 1.643 17.743 1.00 67.94 73 SER A C 1
ATOM 557 O O . SER A 1 73 ? 10.822 1.175 18.810 1.00 67.94 73 SER A O 1
ATOM 559 N N . GLU A 1 74 ? 10.988 1.324 16.576 1.00 58.09 74 GLU A N 1
ATOM 560 C CA . GLU A 1 74 ? 12.214 0.530 16.469 1.00 58.09 74 GLU A CA 1
ATOM 561 C C . GLU A 1 74 ? 13.396 1.412 16.055 1.00 58.09 74 GLU A C 1
ATOM 563 O O . GLU A 1 74 ? 13.413 2.014 14.985 1.00 58.09 74 GLU A O 1
ATOM 568 N N . ARG A 1 75 ? 14.440 1.456 16.895 1.00 46.41 75 ARG A N 1
ATOM 569 C CA . ARG A 1 75 ? 15.776 1.976 16.535 1.00 46.41 75 ARG A CA 1
ATOM 570 C C . ARG A 1 75 ? 15.758 3.320 15.776 1.00 46.41 75 ARG A C 1
ATOM 572 O O . ARG A 1 75 ? 16.457 3.477 14.782 1.00 46.41 75 ARG A O 1
ATOM 579 N N . SER A 1 76 ? 15.008 4.301 16.290 1.00 52.19 76 SER A N 1
ATOM 580 C CA . SER A 1 76 ? 14.878 5.671 15.751 1.00 52.19 76 SER A CA 1
ATOM 581 C C . SER A 1 76 ? 13.938 5.854 14.548 1.00 52.19 76 SER A C 1
ATOM 583 O O . SER A 1 76 ? 13.766 6.989 14.100 1.00 52.19 76 SER A O 1
ATOM 585 N N . THR A 1 77 ? 13.287 4.795 14.068 1.00 56.53 77 THR A N 1
ATOM 586 C CA . THR A 1 77 ? 12.253 4.846 13.023 1.00 56.53 77 THR A CA 1
ATOM 587 C C . THR A 1 77 ? 10.974 4.170 13.506 1.00 56.53 77 THR A C 1
ATOM 589 O O . THR A 1 77 ? 11.003 3.090 14.086 1.00 56.53 77 THR A O 1
ATOM 592 N N . GLU A 1 78 ? 9.831 4.813 13.292 1.00 65.94 78 GLU A N 1
ATOM 593 C CA . GLU A 1 78 ? 8.535 4.222 13.620 1.00 65.94 78 GLU A CA 1
ATOM 594 C C . GLU A 1 78 ? 8.074 3.366 12.441 1.00 65.94 78 GLU A C 1
ATOM 596 O O . GLU A 1 78 ? 7.807 3.898 11.366 1.00 65.94 78 GLU A O 1
ATOM 601 N N . VAL A 1 79 ? 8.016 2.050 12.641 1.00 68.00 79 VAL A N 1
ATOM 602 C CA . VAL A 1 79 ? 7.501 1.098 11.648 1.00 68.00 79 VAL A CA 1
ATOM 603 C C . VAL A 1 79 ? 6.011 0.940 11.888 1.00 68.00 79 VAL A C 1
ATOM 605 O O . VAL A 1 79 ? 5.599 0.679 13.023 1.00 68.00 79 VAL A O 1
ATOM 608 N N . VAL A 1 80 ? 5.188 1.115 10.852 1.00 73.75 80 VAL A N 1
ATOM 609 C CA . VAL A 1 80 ? 3.734 1.140 11.024 1.00 73.75 80 VAL A CA 1
ATOM 610 C C . VAL A 1 80 ? 3.087 -0.103 10.448 1.00 73.75 80 VAL A C 1
ATOM 612 O O . VAL A 1 80 ? 2.765 -0.189 9.271 1.00 73.75 80 VAL A O 1
ATOM 615 N N . SER A 1 81 ? 2.793 -1.055 11.324 1.00 73.94 81 SER A N 1
ATOM 616 C CA . SER A 1 81 ? 2.178 -2.312 10.924 1.00 73.94 81 SER A CA 1
ATOM 617 C C . SER A 1 81 ? 0.649 -2.223 10.861 1.00 73.94 81 SER A C 1
ATOM 619 O O . SER A 1 81 ? 0.015 -1.576 11.705 1.00 73.94 81 SER A O 1
ATOM 621 N N . PRO A 1 82 ? 0.009 -2.919 9.907 1.00 77.00 82 PRO A N 1
ATOM 622 C CA . PRO A 1 82 ? -1.438 -3.046 9.877 1.00 77.00 82 PRO A CA 1
ATOM 623 C C . PRO A 1 82 ? -1.932 -3.780 11.121 1.00 77.00 82 PRO A C 1
ATOM 625 O O . PRO A 1 82 ? -1.449 -4.859 11.466 1.00 77.00 82 PRO A O 1
ATOM 628 N N . ALA A 1 83 ? -2.929 -3.205 11.789 1.00 76.44 83 ALA A N 1
ATOM 629 C CA . ALA A 1 83 ? -3.513 -3.833 12.960 1.00 76.44 83 ALA A CA 1
ATOM 630 C C . ALA A 1 83 ? -4.331 -5.050 12.507 1.00 76.44 83 ALA A C 1
ATOM 632 O O . ALA A 1 83 ? -5.331 -4.884 11.805 1.00 76.44 83 ALA A O 1
ATOM 633 N N . LEU A 1 84 ? -3.958 -6.257 12.929 1.00 77.19 84 LEU A N 1
ATOM 634 C CA . LEU A 1 84 ? -4.760 -7.467 12.727 1.00 77.19 84 LEU A CA 1
ATOM 635 C C . LEU A 1 84 ? -5.734 -7.648 13.899 1.00 77.19 84 LEU A C 1
ATOM 637 O O . LEU A 1 84 ? -5.751 -6.861 14.843 1.00 77.19 84 LEU A O 1
ATOM 641 N N . ALA A 1 85 ? -6.622 -8.639 13.828 1.00 76.88 85 ALA A N 1
ATOM 642 C CA . ALA A 1 85 ? -7.573 -8.917 14.909 1.00 76.88 85 ALA A CA 1
ATOM 643 C C . ALA A 1 85 ? -6.885 -9.482 16.169 1.00 76.88 85 ALA A C 1
ATOM 645 O O . ALA A 1 85 ? -7.326 -9.223 17.289 1.00 76.88 85 ALA A O 1
ATOM 646 N N . ASN A 1 86 ? -5.799 -10.229 15.979 1.00 81.44 86 ASN A N 1
ATOM 647 C CA . ASN A 1 86 ? -5.031 -10.910 17.019 1.00 81.44 86 ASN A CA 1
ATOM 648 C C . ASN A 1 86 ? -3.798 -10.125 17.493 1.00 81.44 86 ASN A C 1
ATOM 650 O O . ASN A 1 86 ? -3.062 -10.632 18.328 1.00 81.44 86 ASN A O 1
ATOM 654 N N . THR A 1 87 ? -3.542 -8.928 16.960 1.00 81.12 87 THR A N 1
ATOM 655 C CA . THR A 1 87 ? -2.411 -8.111 17.413 1.00 81.12 87 THR A CA 1
ATOM 656 C C . THR A 1 87 ? -2.667 -7.629 18.837 1.00 81.12 87 THR A C 1
ATOM 658 O O . THR A 1 87 ? -3.730 -7.066 19.100 1.00 81.12 87 THR A O 1
ATOM 661 N N . GLU A 1 88 ? -1.712 -7.860 19.735 1.00 85.75 88 GLU A N 1
ATOM 662 C CA . GLU A 1 88 ? -1.741 -7.386 21.121 1.00 85.75 88 GLU A CA 1
ATOM 663 C C . GLU A 1 88 ? -1.131 -5.988 21.237 1.00 85.75 88 GLU A C 1
ATOM 665 O O . GLU A 1 88 ? -0.162 -5.666 20.546 1.00 85.75 88 GLU A O 1
ATOM 670 N N . PHE A 1 89 ? -1.705 -5.160 22.109 1.00 86.56 89 PHE A N 1
ATOM 671 C CA . PHE A 1 89 ? -1.200 -3.816 22.378 1.00 86.56 89 PHE A CA 1
ATOM 672 C C . PHE A 1 89 ? -0.091 -3.829 23.431 1.00 86.56 89 PHE A C 1
ATOM 674 O O . PHE A 1 89 ? -0.280 -4.354 24.532 1.00 86.56 89 PHE A O 1
ATOM 681 N N . HIS A 1 90 ? 1.025 -3.163 23.137 1.00 85.06 90 HIS A N 1
ATOM 682 C CA . HIS A 1 90 ? 2.143 -2.984 24.061 1.00 85.06 90 HIS A CA 1
ATOM 683 C C . HIS A 1 90 ? 2.294 -1.523 24.508 1.00 85.06 90 HIS A C 1
ATOM 685 O O . HIS A 1 90 ? 1.874 -0.587 23.833 1.00 85.06 90 HIS A O 1
ATOM 691 N N . HIS A 1 91 ? 2.962 -1.311 25.646 1.00 79.88 91 HIS A N 1
ATOM 692 C CA . HIS A 1 91 ? 3.207 0.023 26.217 1.00 79.88 91 HIS A CA 1
ATOM 693 C C . HIS A 1 91 ? 3.945 0.992 25.274 1.00 79.88 91 HIS A C 1
ATOM 695 O O . HIS A 1 91 ? 3.767 2.202 25.386 1.00 79.88 91 HIS A O 1
ATOM 701 N N . ALA A 1 92 ? 4.800 0.475 24.388 1.00 79.69 92 ALA A N 1
ATOM 702 C CA . ALA A 1 92 ? 5.607 1.282 23.472 1.00 79.69 92 ALA A CA 1
ATOM 703 C C . ALA A 1 92 ? 4.907 1.571 22.133 1.00 79.69 92 ALA A C 1
ATOM 705 O O . ALA A 1 92 ? 5.467 2.281 21.295 1.00 79.69 92 ALA A O 1
ATOM 706 N N . ASP A 1 93 ? 3.704 1.031 21.934 1.00 85.19 93 ASP A N 1
ATOM 707 C CA . ASP A 1 93 ? 2.991 1.130 20.671 1.00 85.19 93 ASP A CA 1
ATOM 708 C C . ASP A 1 93 ? 2.271 2.484 20.538 1.00 85.19 93 ASP A C 1
ATOM 710 O O . ASP A 1 93 ? 1.694 3.029 21.486 1.00 85.19 93 ASP A O 1
ATOM 714 N N . ALA A 1 94 ? 2.267 3.021 19.321 1.00 87.69 94 ALA A N 1
ATOM 715 C CA . ALA A 1 94 ? 1.406 4.113 18.902 1.00 87.69 94 ALA A CA 1
ATOM 716 C C . ALA A 1 94 ? 0.203 3.545 18.143 1.00 87.69 94 ALA A C 1
ATOM 718 O O . ALA A 1 94 ? 0.345 2.748 17.220 1.00 87.69 94 ALA A O 1
ATOM 719 N N . LEU A 1 95 ? -1.000 3.970 18.501 1.00 88.25 95 LEU A N 1
ATOM 720 C CA . LEU A 1 95 ? -2.234 3.507 17.887 1.00 88.25 95 LEU A CA 1
ATOM 721 C C . LEU A 1 95 ? -2.727 4.527 16.856 1.00 88.25 95 LEU A C 1
ATOM 723 O O . LEU A 1 95 ? -2.987 5.680 17.202 1.00 88.25 95 LEU A O 1
ATOM 727 N N . TYR A 1 96 ? -2.908 4.097 15.607 1.00 88.38 96 TYR A N 1
ATOM 728 C CA . TYR A 1 96 ? -3.499 4.913 14.546 1.00 88.38 96 TYR A CA 1
ATOM 729 C C . TYR A 1 96 ? -4.975 4.556 14.383 1.00 88.38 96 TYR A C 1
ATOM 731 O O . TYR A 1 96 ? -5.323 3.444 13.965 1.00 88.38 96 TYR A O 1
ATOM 739 N N . VAL A 1 97 ? -5.851 5.506 14.707 1.00 89.12 97 VAL A N 1
ATOM 740 C CA . VAL A 1 97 ? -7.306 5.342 14.633 1.00 89.12 97 VAL A CA 1
ATOM 741 C C . VAL A 1 97 ? -7.935 6.356 13.694 1.00 89.12 97 VAL A C 1
ATOM 743 O O . VAL A 1 97 ? -7.512 7.505 13.631 1.00 89.12 97 VAL A O 1
ATOM 746 N N . VAL A 1 98 ? -8.980 5.933 12.992 1.00 86.25 98 VAL A N 1
ATOM 747 C CA . VAL A 1 98 ? -9.836 6.806 12.189 1.00 86.25 98 VAL A CA 1
ATOM 748 C C . VAL A 1 98 ? -11.203 6.914 12.851 1.00 86.25 98 VAL A C 1
ATOM 750 O O . VAL A 1 98 ? -11.851 5.896 13.128 1.00 86.25 98 VAL A O 1
ATOM 753 N N . GLY A 1 99 ? -11.658 8.144 13.073 1.00 85.06 99 GLY A N 1
ATOM 754 C CA . GLY A 1 99 ? -13.009 8.427 13.542 1.00 85.06 99 GLY A CA 1
ATOM 755 C C . GLY A 1 99 ? -13.217 9.877 13.961 1.00 85.06 99 GLY A C 1
ATOM 756 O O . GLY A 1 99 ? -12.375 10.736 13.728 1.00 85.06 99 GLY A O 1
ATOM 757 N N . GLN A 1 100 ? -14.371 10.151 14.569 1.00 84.25 100 GLN A N 1
ATOM 758 C CA . GLN A 1 100 ? -14.727 11.500 15.004 1.00 84.25 100 GLN A CA 1
ATOM 759 C C . GLN A 1 100 ? -13.941 11.924 16.246 1.00 84.25 100 GLN A C 1
ATOM 761 O O . GLN A 1 100 ? -13.743 11.131 17.169 1.00 84.25 100 GLN A O 1
ATOM 766 N N . ASP A 1 101 ? -13.596 13.209 16.316 1.00 85.38 101 ASP A N 1
ATOM 767 C CA . ASP A 1 101 ? -12.801 13.765 17.412 1.00 85.38 101 ASP A CA 1
ATOM 768 C C . ASP A 1 101 ? -13.445 13.534 18.794 1.00 85.38 101 ASP A C 1
ATOM 770 O O . ASP A 1 101 ? -12.773 13.118 19.739 1.00 85.38 101 ASP A O 1
ATOM 774 N N . ALA A 1 102 ? -14.770 13.688 18.899 1.00 86.62 102 ALA A N 1
ATOM 775 C CA . ALA A 1 102 ? -15.513 13.444 20.137 1.00 86.62 102 ALA A CA 1
ATOM 776 C C . ALA A 1 102 ? -15.358 11.996 20.645 1.00 86.62 102 ALA A C 1
ATOM 778 O O . ALA A 1 102 ? -15.148 11.768 21.838 1.00 86.62 102 ALA A O 1
ATOM 779 N N . ALA A 1 103 ? -15.393 11.017 19.737 1.00 87.06 103 ALA A N 1
ATOM 780 C CA . ALA A 1 103 ? -15.192 9.611 20.075 1.00 87.06 103 ALA A CA 1
ATOM 781 C C . ALA A 1 103 ? -13.752 9.336 20.532 1.00 87.06 103 ALA A C 1
ATOM 783 O O . ALA A 1 103 ? -13.534 8.595 21.491 1.00 87.06 103 ALA A O 1
ATOM 784 N N . VAL A 1 104 ? -12.765 9.973 19.896 1.00 88.62 104 VAL A N 1
ATOM 785 C CA . VAL A 1 104 ? -11.358 9.868 20.304 1.00 88.62 104 VAL A CA 1
ATOM 786 C C . VAL A 1 104 ? -11.137 10.484 21.683 1.00 88.62 104 VAL A C 1
ATOM 788 O O . VAL A 1 104 ? -10.431 9.902 22.500 1.00 88.62 104 VAL A O 1
ATOM 791 N N . ALA A 1 105 ? -11.750 11.633 21.980 1.00 88.69 105 ALA A N 1
ATOM 792 C CA . ALA A 1 105 ? -11.664 12.247 23.306 1.00 88.69 105 ALA A CA 1
ATOM 793 C C . ALA A 1 105 ? -12.240 11.322 24.393 1.00 88.69 105 ALA A C 1
ATOM 795 O O . ALA A 1 105 ? -11.625 11.135 25.443 1.00 88.69 105 ALA A O 1
ATOM 796 N N . HIS A 1 106 ? -13.377 10.683 24.106 1.00 90.00 106 HIS A N 1
ATOM 797 C CA . HIS A 1 106 ? -13.999 9.714 25.004 1.00 90.00 106 HIS A CA 1
ATOM 798 C C . HIS A 1 106 ? -13.122 8.468 25.227 1.00 90.00 106 HIS A C 1
ATOM 800 O O . HIS A 1 106 ? -12.991 7.993 26.359 1.00 90.00 106 HIS A O 1
ATOM 806 N N . LEU A 1 107 ? -12.476 7.962 24.169 1.00 90.06 107 LEU A N 1
ATOM 807 C CA . LEU A 1 107 ? -11.518 6.859 24.263 1.00 90.06 107 LEU A CA 1
ATOM 808 C C . LEU A 1 107 ? -10.315 7.241 25.141 1.00 90.06 107 LEU A C 1
ATOM 810 O O . LEU A 1 107 ? -9.958 6.488 26.045 1.00 90.06 107 LEU A O 1
ATOM 814 N N . CYS A 1 108 ? -9.727 8.419 24.915 1.00 90.31 108 CYS A N 1
ATOM 815 C CA . CYS A 1 108 ? -8.605 8.935 25.701 1.00 90.31 108 CYS A CA 1
ATOM 816 C C . CYS A 1 108 ? -8.925 9.023 27.197 1.00 90.31 108 CYS A C 1
ATOM 818 O O . CYS A 1 108 ? -8.117 8.595 28.021 1.00 90.31 108 CYS A O 1
ATOM 820 N N . ALA A 1 109 ? -10.116 9.521 27.541 1.00 88.94 109 ALA A N 1
ATOM 821 C CA . ALA A 1 109 ? -10.555 9.655 28.927 1.00 88.94 109 ALA A CA 1
ATOM 822 C C . ALA A 1 109 ? -10.820 8.301 29.608 1.00 88.94 109 ALA A C 1
ATOM 824 O O . ALA A 1 109 ? -10.487 8.126 30.778 1.00 88.94 109 ALA A O 1
ATOM 825 N N . THR A 1 110 ? -11.405 7.342 28.885 1.00 89.81 110 THR A N 1
ATOM 826 C CA . THR A 1 110 ? -11.831 6.056 29.463 1.00 89.81 110 THR A CA 1
ATOM 827 C C . THR A 1 110 ? -10.682 5.052 29.550 1.00 89.81 110 THR A C 1
ATOM 829 O O . THR A 1 110 ? -10.515 4.378 30.563 1.00 89.81 110 THR A O 1
ATOM 832 N N . GLU A 1 111 ? -9.874 4.957 28.493 1.00 89.00 111 GLU A N 1
ATOM 833 C CA . GLU A 1 111 ? -8.852 3.915 28.327 1.00 89.00 111 GLU A CA 1
ATOM 834 C C . GLU A 1 111 ? -7.426 4.420 28.617 1.00 89.00 111 GLU A C 1
ATOM 836 O O . GLU A 1 111 ? -6.457 3.708 28.358 1.00 89.00 111 GLU A O 1
ATOM 841 N N . ARG A 1 112 ? -7.279 5.636 29.168 1.00 89.44 112 ARG A N 1
ATOM 842 C CA . ARG A 1 112 ? -5.990 6.278 29.500 1.00 89.44 112 ARG A CA 1
ATOM 843 C C . ARG A 1 112 ? -5.028 6.308 28.307 1.00 89.44 112 ARG A C 1
ATOM 845 O O . ARG A 1 112 ? -3.987 5.649 28.297 1.00 89.44 112 ARG A O 1
ATOM 852 N N . LEU A 1 113 ? -5.418 7.056 27.280 1.00 89.25 113 LEU A N 1
ATOM 853 C CA . LEU A 1 113 ? -4.579 7.313 26.111 1.00 89.25 113 LEU A CA 1
ATOM 854 C C . LEU A 1 113 ? -4.353 8.809 25.949 1.00 89.25 113 LEU A C 1
ATOM 856 O O . LEU A 1 113 ? -5.281 9.606 26.090 1.00 89.25 113 LEU A O 1
ATOM 860 N N . SER A 1 114 ? -3.160 9.167 25.497 1.00 89.25 114 SER A N 1
ATOM 861 C CA . SER A 1 114 ? -2.803 10.538 25.155 1.00 89.25 114 SER A CA 1
ATOM 862 C C . SER A 1 114 ? -2.704 10.716 23.643 1.00 89.25 114 SER A C 1
ATOM 864 O O . SER A 1 114 ? -2.146 9.873 22.937 1.00 89.25 114 SER A O 1
ATOM 866 N N . ARG A 1 115 ? -3.235 11.829 23.127 1.00 88.62 115 ARG A N 1
ATOM 867 C CA . ARG A 1 115 ? -3.110 12.178 21.705 1.00 88.62 115 ARG A CA 1
ATOM 868 C C . ARG A 1 115 ? -1.693 12.648 21.394 1.00 88.62 115 ARG A C 1
ATOM 870 O O . ARG A 1 115 ? -1.108 13.428 22.141 1.00 88.62 115 ARG A O 1
ATOM 877 N N . LEU A 1 116 ? -1.172 12.207 20.258 1.00 85.31 116 LEU A N 1
ATOM 878 C CA . LEU A 1 116 ? 0.087 12.667 19.691 1.00 85.31 116 LEU A CA 1
ATOM 879 C C . LEU A 1 116 ? -0.177 13.454 18.409 1.00 85.31 116 LEU A C 1
ATOM 881 O O . LEU A 1 116 ? -1.131 13.184 17.679 1.00 85.31 116 LEU A O 1
ATOM 885 N N . LEU A 1 117 ? 0.708 14.405 18.117 1.00 80.75 117 LEU A N 1
ATOM 886 C CA . LEU A 1 117 ? 0.729 15.058 16.815 1.00 80.75 117 LEU A CA 1
ATOM 887 C C . LEU A 1 117 ? 1.190 14.050 15.756 1.00 80.75 117 LEU A C 1
ATOM 889 O O . LEU A 1 117 ? 2.146 13.295 15.967 1.00 80.75 117 LEU A O 1
ATOM 893 N N . ILE A 1 118 ? 0.488 14.046 14.627 1.00 77.94 118 ILE A N 1
ATOM 894 C CA . ILE A 1 118 ? 0.872 13.295 13.436 1.00 77.94 118 ILE A CA 1
ATOM 895 C C . ILE A 1 118 ? 1.718 14.221 12.575 1.00 77.94 118 ILE A C 1
ATOM 897 O O . ILE A 1 118 ? 1.273 15.305 12.204 1.00 77.94 118 ILE A O 1
ATOM 901 N N . GLN A 1 119 ? 2.938 13.799 12.265 1.00 76.38 119 GLN A N 1
ATOM 902 C CA . GLN A 1 119 ? 3.748 14.455 11.244 1.00 76.38 119 GLN A CA 1
ATOM 903 C C . GLN A 1 119 ? 3.353 13.936 9.857 1.00 76.38 119 GLN A C 1
ATOM 905 O O . GLN A 1 119 ? 3.015 12.761 9.704 1.00 76.38 119 GLN A O 1
ATOM 910 N N . GLU A 1 120 ? 3.456 14.779 8.824 1.00 70.94 120 GLU A N 1
ATOM 911 C CA . GLU A 1 120 ? 3.137 14.371 7.445 1.00 70.94 120 GLU A CA 1
ATOM 912 C C . GLU A 1 120 ? 3.952 13.153 6.981 1.00 70.94 120 GLU A C 1
ATOM 914 O O . GLU A 1 120 ? 3.445 12.303 6.251 1.00 70.94 120 GLU A O 1
ATOM 919 N N . SER A 1 121 ? 5.205 13.029 7.430 1.00 69.38 121 SER A N 1
ATOM 920 C CA . SER A 1 121 ? 6.071 11.878 7.141 1.00 69.38 121 SER A CA 1
ATOM 921 C C . SER A 1 121 ? 5.477 10.563 7.654 1.00 69.38 121 SER A C 1
ATOM 923 O O . SER A 1 121 ? 5.468 9.568 6.932 1.00 69.38 121 SER A O 1
ATOM 925 N N . GLN A 1 122 ? 4.922 10.567 8.867 1.00 71.56 122 GLN A N 1
ATOM 926 C CA . GLN A 1 122 ? 4.294 9.398 9.489 1.00 71.56 122 GLN A CA 1
ATOM 927 C C . GLN A 1 122 ? 2.978 9.045 8.804 1.00 71.56 122 GLN A C 1
ATOM 929 O O . GLN A 1 122 ? 2.683 7.874 8.592 1.00 71.56 122 GLN A O 1
ATOM 934 N N . GLN A 1 123 ? 2.202 10.054 8.411 1.00 71.69 123 GLN A N 1
ATOM 935 C CA . GLN A 1 123 ? 0.967 9.859 7.662 1.00 71.69 123 GLN A CA 1
ATOM 936 C C . GLN A 1 123 ? 1.233 9.228 6.293 1.00 71.69 123 GLN A C 1
ATOM 938 O O . GLN A 1 123 ? 0.526 8.307 5.895 1.00 71.69 123 GLN A O 1
ATOM 943 N N . ARG A 1 124 ? 2.288 9.665 5.595 1.00 70.19 124 ARG A N 1
ATOM 944 C CA . ARG A 1 124 ? 2.728 9.031 4.345 1.00 70.19 124 ARG A CA 1
ATOM 945 C C . ARG A 1 124 ? 3.208 7.601 4.571 1.00 70.19 124 ARG A C 1
ATOM 947 O O . ARG A 1 124 ? 2.802 6.726 3.817 1.00 70.19 124 ARG A O 1
ATOM 954 N N . SER A 1 125 ? 4.005 7.357 5.613 1.00 70.56 125 SER A N 1
ATOM 955 C CA . SER A 1 125 ? 4.478 6.009 5.962 1.00 70.56 125 SER A CA 1
ATOM 956 C C . SER A 1 125 ? 3.316 5.059 6.253 1.00 70.56 125 SER A C 1
ATOM 958 O O . SER A 1 125 ? 3.262 3.966 5.702 1.00 70.56 125 SER A O 1
ATOM 960 N N . LEU A 1 126 ? 2.337 5.509 7.048 1.00 73.06 126 LEU A N 1
ATOM 961 C CA . LEU A 1 126 ? 1.104 4.777 7.336 1.00 73.06 126 LEU A CA 1
ATOM 962 C C . LEU A 1 126 ? 0.388 4.400 6.038 1.00 73.06 126 LEU A C 1
ATOM 964 O O . LEU A 1 126 ? 0.045 3.243 5.844 1.00 73.06 126 LEU A O 1
ATOM 968 N N . VAL A 1 127 ? 0.182 5.368 5.145 1.00 70.81 127 VAL A N 1
ATOM 969 C CA . VAL A 1 127 ? -0.515 5.150 3.874 1.00 70.81 127 VAL A CA 1
ATOM 970 C C . VAL A 1 127 ? 0.266 4.213 2.946 1.00 70.81 127 VAL A C 1
ATOM 972 O O . VAL A 1 127 ? -0.350 3.453 2.219 1.00 70.81 127 VAL A O 1
ATOM 975 N N . GLN A 1 128 ? 1.599 4.220 2.969 1.00 68.75 128 GLN A N 1
ATOM 976 C CA . GLN A 1 128 ? 2.417 3.312 2.154 1.00 68.75 128 GLN A CA 1
ATOM 977 C C . GLN A 1 128 ? 2.432 1.874 2.697 1.00 68.75 128 GLN A C 1
ATOM 979 O O . GLN A 1 128 ? 2.358 0.915 1.923 1.00 68.75 128 GLN A O 1
ATOM 984 N N . GLU A 1 129 ? 2.515 1.707 4.020 1.00 71.31 129 GLU A N 1
ATOM 985 C CA . GLU A 1 129 ? 2.519 0.386 4.663 1.00 71.31 129 GLU A CA 1
ATOM 986 C C . GLU A 1 129 ? 1.122 -0.255 4.708 1.00 71.31 129 GLU A C 1
ATOM 988 O O . GLU A 1 129 ? 0.989 -1.478 4.588 1.00 71.31 129 GLU A O 1
ATOM 993 N N . LEU A 1 130 ? 0.067 0.555 4.826 1.00 73.06 130 LEU A N 1
ATOM 994 C CA . LEU A 1 130 ? -1.319 0.103 4.761 1.00 73.06 130 LEU A CA 1
ATOM 995 C C . LEU A 1 130 ? -1.873 0.230 3.356 1.00 73.06 130 LEU A C 1
ATOM 997 O O . LEU A 1 130 ? -2.123 1.322 2.857 1.00 73.06 130 LEU A O 1
ATOM 1001 N N . GLY A 1 131 ? -2.200 -0.907 2.757 1.00 73.88 131 GLY A N 1
ATOM 1002 C CA . GLY A 1 131 ? -2.957 -0.885 1.525 1.00 73.88 131 GLY A CA 1
ATOM 1003 C C . GLY A 1 131 ? -4.350 -0.314 1.754 1.00 73.88 131 GLY A C 1
ATOM 1004 O O . GLY A 1 131 ? -5.037 -0.673 2.713 1.00 73.88 131 GLY A O 1
ATOM 1005 N N . MET A 1 132 ? -4.769 0.566 0.851 1.00 77.81 132 MET A N 1
ATOM 1006 C CA . MET A 1 132 ? -6.125 1.099 0.793 1.00 77.81 132 MET A CA 1
ATOM 1007 C C . MET A 1 132 ? -6.725 0.806 -0.574 1.00 77.81 132 MET A C 1
ATOM 1009 O O . MET A 1 132 ? -6.059 0.945 -1.596 1.00 77.81 132 MET A O 1
ATOM 1013 N N . VAL A 1 133 ? -7.982 0.379 -0.598 1.00 77.62 133 VAL A N 1
ATOM 1014 C CA . VAL A 1 133 ? -8.655 -0.032 -1.829 1.00 77.62 133 VAL A CA 1
ATOM 1015 C C . VAL A 1 133 ? -10.136 0.325 -1.771 1.00 77.62 133 VAL A C 1
ATOM 1017 O O . VAL A 1 133 ? -10.794 0.134 -0.746 1.00 77.62 133 VAL A O 1
ATOM 1020 N N . GLU A 1 134 ? -10.668 0.841 -2.878 1.00 82.00 134 GLU A N 1
ATOM 1021 C CA . GLU A 1 134 ? -12.113 0.985 -3.064 1.00 82.00 134 GLU A CA 1
ATOM 1022 C C . GLU A 1 134 ? -12.681 -0.285 -3.696 1.00 82.00 134 GLU A C 1
ATOM 1024 O O . GLU A 1 134 ? -12.252 -0.712 -4.776 1.00 82.00 134 GLU A O 1
ATOM 1029 N N . VAL A 1 135 ? -13.693 -0.856 -3.049 1.00 81.38 135 VAL A N 1
ATOM 1030 C CA . VAL A 1 135 ? -14.457 -1.983 -3.585 1.00 81.38 135 VAL A CA 1
ATOM 1031 C C . VAL A 1 135 ? -15.931 -1.631 -3.673 1.00 81.38 135 VAL A C 1
ATOM 1033 O O . VAL A 1 135 ? -16.484 -0.988 -2.787 1.00 81.38 135 VAL A O 1
ATOM 1036 N N . MET A 1 136 ? -16.583 -2.066 -4.740 1.00 84.56 136 MET A N 1
ATOM 1037 C CA . MET A 1 136 ? -18.024 -1.961 -4.911 1.00 84.56 136 MET A CA 1
ATOM 1038 C C . MET A 1 136 ? -18.682 -3.302 -4.633 1.00 84.56 136 MET A C 1
ATOM 1040 O O . MET A 1 136 ? -18.160 -4.350 -5.014 1.00 84.56 136 MET A O 1
ATOM 1044 N N . LEU A 1 137 ? -19.842 -3.257 -3.987 1.00 82.19 137 LEU A N 1
ATOM 1045 C CA . LEU A 1 137 ? -20.663 -4.438 -3.754 1.00 82.19 137 LEU A CA 1
ATOM 1046 C C . LEU A 1 137 ? -21.472 -4.782 -5.028 1.00 82.19 137 LEU A C 1
ATOM 1048 O O . LEU A 1 137 ? -22.317 -3.974 -5.433 1.00 82.19 137 LEU A O 1
ATOM 1052 N N . PRO A 1 138 ? -21.228 -5.944 -5.675 1.00 78.00 138 PRO A N 1
ATOM 1053 C CA . PRO A 1 138 ? -22.029 -6.432 -6.799 1.00 78.00 138 PRO A CA 1
ATOM 1054 C C . PRO A 1 138 ? -23.450 -6.809 -6.342 1.00 78.00 138 PRO A C 1
ATOM 1056 O O . PRO A 1 138 ? -23.660 -7.027 -5.148 1.00 78.00 138 PRO A O 1
ATOM 1059 N N . PRO A 1 139 ? -24.430 -6.910 -7.262 1.00 73.88 139 PRO A N 1
ATOM 1060 C CA . PRO A 1 139 ? -25.832 -7.159 -6.901 1.00 73.88 139 PRO A CA 1
ATOM 1061 C C . PRO A 1 139 ? -26.053 -8.524 -6.237 1.00 73.88 139 PRO A C 1
ATOM 1063 O O . PRO A 1 139 ? -26.977 -8.659 -5.442 1.00 73.88 139 PRO A O 1
ATOM 1066 N N . ASP A 1 140 ? -25.173 -9.491 -6.499 1.00 76.38 140 ASP A N 1
ATOM 1067 C CA . ASP A 1 140 ? -25.236 -10.847 -5.942 1.00 76.38 140 ASP A CA 1
ATOM 1068 C C . ASP A 1 140 ? -24.440 -11.001 -4.630 1.00 76.38 140 ASP A C 1
ATOM 1070 O O . ASP A 1 140 ? -24.232 -12.114 -4.148 1.00 76.38 140 ASP A O 1
ATOM 1074 N N . SER A 1 141 ? -23.949 -9.902 -4.042 1.00 79.25 141 SER A N 1
ATOM 1075 C CA . SER A 1 141 ? -23.158 -9.967 -2.811 1.00 79.25 141 SER A CA 1
ATOM 1076 C C . SER A 1 141 ? -24.022 -10.344 -1.605 1.00 79.25 141 SER A C 1
ATOM 1078 O O . SER A 1 141 ? -24.962 -9.634 -1.252 1.00 79.25 141 SER A O 1
ATOM 1080 N N . GLU A 1 142 ? -23.638 -11.410 -0.898 1.00 80.50 142 GLU A N 1
ATOM 1081 C CA . GLU A 1 142 ? -24.271 -11.861 0.357 1.00 80.50 142 GLU A CA 1
ATOM 1082 C C . GLU A 1 142 ? -24.251 -10.810 1.481 1.00 80.50 142 GLU A C 1
ATOM 1084 O O . GLU A 1 142 ? -25.000 -10.911 2.453 1.00 80.50 142 GLU A O 1
ATOM 1089 N N . LEU A 1 143 ? -23.403 -9.787 1.350 1.00 81.75 143 LEU A N 1
ATOM 1090 C CA . LEU A 1 143 ? -23.292 -8.687 2.304 1.00 81.75 143 LEU A CA 1
ATOM 1091 C C . LEU A 1 143 ? -24.418 -7.658 2.164 1.00 81.75 143 LEU A C 1
ATOM 1093 O O . LEU A 1 143 ? -24.610 -6.843 3.068 1.00 81.75 143 LEU A O 1
ATOM 1097 N N . ILE A 1 144 ? -25.171 -7.679 1.060 1.00 84.69 144 ILE A N 1
ATOM 1098 C CA . ILE A 1 144 ? -26.300 -6.770 0.857 1.00 84.69 144 ILE A CA 1
ATOM 1099 C C . ILE A 1 144 ? -27.378 -7.043 1.913 1.00 84.69 144 ILE A C 1
ATOM 1101 O O . ILE A 1 144 ? -27.785 -8.175 2.156 1.00 84.69 144 ILE A O 1
ATOM 1105 N N . GLY A 1 145 ? -27.854 -5.975 2.553 1.00 82.50 145 GLY A N 1
ATOM 1106 C CA . GLY A 1 145 ? -28.854 -6.026 3.619 1.00 82.50 145 GLY A CA 1
ATOM 1107 C C . GLY A 1 145 ? -28.285 -6.298 5.014 1.00 82.50 145 GLY A C 1
ATOM 1108 O O . GLY A 1 145 ? -29.002 -6.083 5.996 1.00 82.50 145 GLY A O 1
ATOM 1109 N N . GLN A 1 146 ? -27.013 -6.694 5.121 1.00 86.62 146 GLN A N 1
ATOM 1110 C CA . GLN A 1 146 ? -26.318 -6.861 6.396 1.00 86.62 146 GLN A CA 1
ATOM 1111 C C . GLN A 1 146 ? -25.704 -5.541 6.869 1.00 86.62 146 GLN A C 1
ATOM 1113 O O . GLN A 1 146 ? -25.357 -4.666 6.072 1.00 86.62 146 GLN A O 1
ATOM 1118 N N . THR A 1 147 ? -25.552 -5.386 8.183 1.00 86.38 147 THR A N 1
ATOM 1119 C CA . THR A 1 147 ? -24.769 -4.278 8.749 1.00 86.38 147 THR A CA 1
ATOM 1120 C C . THR A 1 147 ? -23.280 -4.607 8.741 1.00 86.38 147 THR A C 1
ATOM 1122 O O . THR A 1 147 ? -22.900 -5.779 8.798 1.00 86.38 147 THR A O 1
ATOM 1125 N N . LEU A 1 148 ? -22.407 -3.592 8.752 1.00 83.06 148 LEU A N 1
ATOM 1126 C CA . LEU A 1 148 ? -20.958 -3.821 8.890 1.00 83.06 148 LEU A CA 1
ATOM 1127 C C . LEU A 1 148 ? -20.608 -4.638 10.146 1.00 83.06 148 LEU A C 1
ATOM 1129 O O . LEU A 1 148 ? -19.633 -5.392 10.144 1.00 83.06 148 LEU A O 1
ATOM 1133 N N . ARG A 1 149 ? -21.411 -4.508 11.210 1.00 81.81 149 ARG A N 1
ATOM 1134 C CA . ARG A 1 149 ? -21.309 -5.332 12.420 1.00 81.81 149 ARG A CA 1
ATOM 1135 C C . ARG A 1 149 ? -21.580 -6.811 12.141 1.00 81.81 149 ARG A C 1
ATOM 1137 O O . ARG A 1 149 ? -20.807 -7.649 12.592 1.00 81.81 149 ARG A O 1
ATOM 1144 N N . GLN A 1 150 ? -22.668 -7.119 11.436 1.00 82.31 150 GLN A N 1
ATOM 1145 C CA . GLN A 1 150 ? -23.078 -8.493 11.115 1.00 82.31 150 GLN A CA 1
ATOM 1146 C C . GLN A 1 150 ? -22.107 -9.161 10.147 1.00 82.31 150 GLN A C 1
ATOM 1148 O O . GLN A 1 150 ? -21.740 -10.311 10.353 1.00 82.31 150 GLN A O 1
ATOM 1153 N N . ALA A 1 151 ? -21.621 -8.400 9.167 1.00 81.19 151 ALA A N 1
ATOM 1154 C CA . ALA A 1 151 ? -20.626 -8.859 8.208 1.00 81.19 151 ALA A CA 1
ATOM 1155 C C . ALA A 1 151 ? -19.285 -9.245 8.859 1.00 81.19 151 ALA A C 1
ATOM 1157 O O . ALA A 1 151 ? -18.470 -9.903 8.220 1.00 81.19 151 ALA A O 1
ATOM 1158 N N . ALA A 1 152 ? -19.014 -8.780 10.090 1.00 79.88 152 ALA A N 1
ATOM 1159 C CA . ALA A 1 152 ? -17.781 -9.028 10.841 1.00 79.88 152 ALA A CA 1
ATOM 1160 C C . ALA A 1 152 ? -16.508 -8.923 9.969 1.00 79.88 152 ALA A C 1
ATOM 1162 O O . ALA A 1 152 ? -15.575 -9.721 10.080 1.00 79.88 152 ALA A O 1
ATOM 1163 N N . PHE A 1 153 ? -16.476 -7.899 9.106 1.00 80.81 153 PHE A N 1
ATOM 1164 C CA . PHE A 1 153 ? -15.550 -7.776 7.973 1.00 80.81 153 PHE A CA 1
ATOM 1165 C C . PHE A 1 153 ? -14.075 -7.953 8.361 1.00 80.81 153 PHE A C 1
ATOM 1167 O O . PHE A 1 153 ? -13.299 -8.614 7.673 1.00 80.81 153 PHE A O 1
ATOM 1174 N N . ARG A 1 154 ? -13.696 -7.402 9.520 1.00 81.31 154 ARG A N 1
ATOM 1175 C CA . ARG A 1 154 ? -12.335 -7.492 10.060 1.00 81.31 154 ARG A CA 1
ATOM 1176 C C . ARG A 1 154 ? -11.958 -8.892 10.517 1.00 81.31 154 ARG A C 1
ATOM 1178 O O . ARG A 1 154 ? -10.807 -9.277 10.355 1.00 81.31 154 ARG A O 1
ATOM 1185 N N . THR A 1 155 ? -12.894 -9.643 11.079 1.00 79.81 155 THR A N 1
ATOM 1186 C CA . THR A 1 155 ? -12.646 -11.010 11.547 1.00 79.81 155 THR A CA 1
ATOM 1187 C C . THR A 1 155 ? -12.562 -11.976 10.370 1.00 79.81 155 THR A C 1
ATOM 1189 O O . THR A 1 155 ? -11.668 -12.813 10.350 1.00 79.81 155 THR A O 1
ATOM 1192 N N . HIS A 1 156 ? -13.442 -11.826 9.374 1.00 80.69 156 HIS A N 1
ATOM 1193 C CA . HIS A 1 156 ? -13.473 -12.707 8.204 1.00 80.69 156 HIS A CA 1
ATOM 1194 C C . HIS A 1 156 ? -12.338 -12.428 7.215 1.00 80.69 156 HIS A C 1
ATOM 1196 O O . HIS A 1 156 ? -11.654 -13.357 6.797 1.00 80.69 156 HIS A O 1
ATOM 1202 N N . HIS A 1 157 ? -12.101 -11.159 6.871 1.00 78.25 157 HIS A N 1
ATOM 1203 C CA . HIS A 1 157 ? -11.146 -10.800 5.818 1.00 78.25 157 HIS A CA 1
ATOM 1204 C C . HIS A 1 157 ? -9.834 -10.204 6.350 1.00 78.25 157 HIS A C 1
ATOM 1206 O O . HIS A 1 157 ? -8.894 -10.006 5.585 1.00 78.25 157 HIS A O 1
ATOM 1212 N N . GLY A 1 158 ? -9.732 -9.894 7.650 1.00 78.69 158 GLY A N 1
ATOM 1213 C CA . GLY A 1 158 ? -8.548 -9.228 8.213 1.00 78.69 158 GLY A CA 1
ATOM 1214 C C . GLY A 1 158 ? -8.395 -7.768 7.770 1.00 78.69 158 GLY A C 1
ATOM 1215 O O . GLY A 1 158 ? -7.296 -7.219 7.825 1.00 78.69 158 GLY A O 1
ATOM 1216 N N . LEU A 1 159 ? -9.482 -7.151 7.304 1.00 85.12 159 LEU A N 1
ATOM 1217 C CA . LEU A 1 159 ? -9.508 -5.829 6.682 1.00 85.12 159 LEU A CA 1
ATOM 1218 C C . LEU A 1 159 ? -10.474 -4.891 7.412 1.00 85.12 159 LEU A C 1
ATOM 1220 O O . LEU A 1 159 ? -11.424 -5.332 8.051 1.00 85.12 159 LEU A O 1
ATOM 1224 N N . SER A 1 160 ? -10.252 -3.582 7.328 1.00 84.81 160 SER A N 1
ATOM 1225 C CA . SER A 1 160 ? -11.082 -2.594 8.027 1.00 84.81 160 SER A CA 1
ATOM 1226 C C . SER A 1 160 ? -11.767 -1.649 7.059 1.00 84.81 160 SER A C 1
ATOM 1228 O O . SER A 1 160 ? -11.116 -1.046 6.213 1.00 84.81 160 SER A O 1
ATOM 1230 N N . VAL A 1 161 ? -13.079 -1.485 7.212 1.00 86.56 161 VAL A N 1
ATOM 1231 C CA . VAL A 1 161 ? -13.857 -0.527 6.421 1.00 86.56 161 VAL A CA 1
ATOM 1232 C C . VAL A 1 161 ? -13.737 0.856 7.055 1.00 86.56 161 VAL A C 1
ATOM 1234 O O . VAL A 1 161 ? -14.235 1.085 8.161 1.00 86.56 161 VAL A O 1
ATOM 1237 N N . LEU A 1 162 ? -13.071 1.770 6.352 1.00 82.44 162 LEU A N 1
ATOM 1238 C CA . LEU A 1 162 ? -12.864 3.151 6.787 1.00 82.44 162 LEU A CA 1
ATOM 1239 C C . LEU A 1 162 ? -14.049 4.050 6.429 1.00 82.44 162 LEU A C 1
ATOM 1241 O O . LEU A 1 162 ? -14.380 4.959 7.184 1.00 82.44 162 LEU A O 1
ATOM 1245 N N . GLY A 1 163 ? -14.699 3.782 5.296 1.00 83.38 163 GLY A N 1
ATOM 1246 C CA . GLY A 1 163 ? -15.772 4.619 4.773 1.00 83.38 163 GLY A CA 1
ATOM 1247 C C . GLY A 1 163 ? -16.720 3.854 3.861 1.00 83.38 163 GLY A C 1
ATOM 1248 O O . GLY A 1 163 ? -16.315 2.910 3.186 1.00 83.38 163 GLY A O 1
ATOM 1249 N N . ILE A 1 164 ? -17.976 4.293 3.820 1.00 86.25 164 ILE A N 1
ATOM 1250 C CA . ILE A 1 164 ? -18.977 3.830 2.856 1.00 86.25 164 ILE A CA 1
ATOM 1251 C C . ILE A 1 164 ? -19.388 5.032 2.014 1.00 86.25 164 ILE A C 1
ATOM 1253 O O . ILE A 1 164 ? -19.650 6.112 2.546 1.00 86.25 164 ILE A O 1
ATOM 1257 N N . ARG A 1 165 ? -19.447 4.850 0.699 1.00 85.25 165 ARG A N 1
ATOM 1258 C CA . ARG A 1 165 ? -19.904 5.855 -0.252 1.00 85.25 165 ARG A CA 1
ATOM 1259 C C . ARG A 1 165 ? -21.134 5.328 -0.981 1.00 85.25 165 ARG A C 1
ATOM 1261 O O . ARG A 1 165 ? -21.060 4.305 -1.655 1.00 85.25 165 ARG A O 1
ATOM 1268 N N . ARG A 1 166 ? -22.241 6.063 -0.878 1.00 85.81 166 ARG A N 1
ATOM 1269 C CA . ARG A 1 166 ? -23.514 5.771 -1.550 1.00 85.81 166 ARG A CA 1
ATOM 1270 C C . ARG A 1 166 ? -23.829 6.911 -2.507 1.00 85.81 166 ARG A C 1
ATOM 1272 O O . ARG A 1 166 ? -23.711 8.076 -2.140 1.00 85.81 166 ARG A O 1
ATOM 1279 N N . ASN A 1 167 ? -24.166 6.601 -3.759 1.00 80.81 167 ASN A N 1
ATOM 1280 C CA . ASN A 1 167 ? -24.436 7.614 -4.793 1.00 80.81 167 ASN A CA 1
ATOM 1281 C C . ASN A 1 167 ? -23.326 8.681 -4.925 1.00 80.81 167 ASN A C 1
ATOM 1283 O O . ASN A 1 167 ? -23.599 9.868 -5.100 1.00 80.81 167 ASN A O 1
ATOM 1287 N N . ARG A 1 168 ? -22.056 8.257 -4.840 1.00 75.06 168 ARG A N 1
ATOM 1288 C CA . ARG A 1 168 ? -20.854 9.118 -4.877 1.00 75.06 168 ARG A CA 1
ATOM 1289 C C . ARG A 1 168 ? -20.688 10.088 -3.697 1.00 75.06 168 ARG A C 1
ATOM 1291 O O . ARG A 1 168 ? -19.807 10.940 -3.761 1.00 75.06 168 ARG A O 1
ATOM 1298 N N . GLN A 1 169 ? -21.464 9.956 -2.621 1.00 77.69 169 GLN A N 1
ATOM 1299 C CA . GLN A 1 169 ? -21.287 10.748 -1.401 1.00 77.69 169 GLN A CA 1
ATOM 1300 C C . GLN A 1 169 ? -20.880 9.856 -0.221 1.00 77.69 169 GLN A C 1
ATOM 1302 O O . GLN A 1 169 ? -21.442 8.767 -0.070 1.00 77.69 169 GLN A O 1
ATOM 1307 N N . PRO A 1 170 ? -19.880 10.257 0.585 1.00 78.50 170 PRO A N 1
ATOM 1308 C CA . PRO A 1 170 ? -19.530 9.524 1.794 1.00 78.50 170 PRO A CA 1
ATOM 1309 C C . PRO A 1 170 ? -20.687 9.610 2.795 1.00 78.50 170 PRO A C 1
ATOM 1311 O O . PRO A 1 170 ? -21.229 10.691 3.028 1.00 78.50 170 PRO A O 1
ATOM 1314 N N . LEU A 1 171 ? -21.071 8.473 3.372 1.00 79.25 171 LEU A N 1
ATOM 1315 C CA . LEU A 1 171 ? -22.096 8.431 4.410 1.00 79.25 171 LEU A CA 1
ATOM 1316 C C . LEU A 1 171 ? -21.538 9.035 5.712 1.00 79.25 171 LEU A C 1
ATOM 1318 O O . LEU A 1 171 ? -20.469 8.613 6.163 1.00 79.25 171 LEU A O 1
ATOM 1322 N N . PRO A 1 172 ? -22.221 10.020 6.320 1.00 70.12 172 PRO A N 1
ATOM 1323 C CA . PRO A 1 172 ? -21.823 10.569 7.609 1.00 70.12 172 PRO A CA 1
ATOM 1324 C C . PRO A 1 172 ? -22.254 9.652 8.764 1.00 70.12 172 PRO A C 1
ATOM 1326 O O . PRO A 1 172 ? -23.266 8.963 8.680 1.00 70.12 172 PRO A O 1
ATOM 1329 N N . GLY A 1 173 ? -21.528 9.703 9.884 1.00 68.94 173 GLY A N 1
ATOM 1330 C CA . GLY A 1 173 ? -21.935 9.058 11.138 1.00 68.94 173 GLY A CA 1
ATOM 1331 C C . GLY A 1 173 ? -21.328 7.673 11.385 1.00 68.94 173 GLY A C 1
ATOM 1332 O O . GLY A 1 173 ? -20.237 7.353 10.909 1.00 68.94 173 GLY A O 1
ATOM 1333 N N . ASN A 1 174 ? -22.004 6.873 12.215 1.00 70.56 174 ASN A N 1
ATOM 1334 C CA . ASN A 1 174 ? -21.516 5.564 12.638 1.00 70.56 174 ASN A CA 1
ATOM 1335 C C . ASN A 1 174 ? -21.870 4.478 11.612 1.00 70.56 174 ASN A C 1
ATOM 1337 O O . ASN A 1 174 ? -22.961 3.919 11.621 1.00 70.56 174 ASN A O 1
ATOM 1341 N N . LEU A 1 175 ? -20.899 4.129 10.772 1.00 75.94 175 LEU A N 1
ATOM 1342 C CA . LEU A 1 175 ? -21.060 3.161 9.682 1.00 75.94 175 LEU A CA 1
ATOM 1343 C C . LEU A 1 175 ? -21.362 1.723 10.153 1.00 75.94 175 LEU A C 1
ATOM 1345 O O . LEU A 1 175 ? -21.712 0.873 9.344 1.00 75.94 175 LEU A O 1
ATOM 1349 N N . ILE A 1 176 ? -21.197 1.416 11.442 1.00 77.81 176 ILE A N 1
ATOM 1350 C CA . ILE A 1 176 ? -21.311 0.051 11.985 1.00 77.81 176 ILE A CA 1
ATOM 1351 C C . ILE A 1 176 ? -22.730 -0.511 11.854 1.00 77.81 176 ILE A C 1
ATOM 1353 O O . ILE A 1 176 ? -22.896 -1.716 11.656 1.00 77.81 176 ILE A O 1
ATOM 1357 N N . GLU A 1 177 ? -23.732 0.354 12.000 1.00 80.19 177 GLU A N 1
ATOM 1358 C CA . GLU A 1 177 ? -25.154 -0.014 12.009 1.00 80.19 177 GLU A CA 1
ATOM 1359 C C . GLU A 1 177 ? -25.827 0.219 10.657 1.00 80.19 177 GLU A C 1
ATOM 1361 O O . GLU A 1 177 ? -26.950 -0.233 10.436 1.00 80.19 177 GLU A O 1
ATOM 1366 N N . GLU A 1 178 ? -25.115 0.859 9.732 1.00 83.00 178 GLU A N 1
ATOM 1367 C CA . GLU A 1 178 ? -25.595 1.074 8.379 1.00 83.00 178 GLU A CA 1
ATOM 1368 C C . GLU A 1 178 ? -25.691 -0.250 7.626 1.00 83.00 178 GLU A C 1
ATOM 1370 O O . GLU A 1 178 ? -24.750 -1.052 7.592 1.00 83.00 178 GLU A O 1
ATOM 1375 N N . LYS A 1 179 ? -26.856 -0.473 7.012 1.00 86.88 179 LYS A N 1
ATOM 1376 C CA . LYS A 1 179 ? -27.084 -1.624 6.140 1.00 86.88 179 LYS A CA 1
ATOM 1377 C C . LYS A 1 179 ? -26.446 -1.368 4.784 1.00 86.88 179 LYS A C 1
ATOM 1379 O O . LYS A 1 179 ? -26.723 -0.350 4.139 1.00 86.88 179 LYS A O 1
ATOM 1384 N N . LEU A 1 180 ? -25.631 -2.321 4.354 1.00 88.00 180 LEU A N 1
ATOM 1385 C CA . LEU A 1 180 ? -24.993 -2.314 3.048 1.00 88.00 180 LEU A CA 1
ATOM 1386 C C . LEU A 1 180 ? -26.044 -2.498 1.952 1.00 88.00 180 LEU A C 1
ATOM 1388 O O . LEU A 1 180 ? -26.917 -3.362 2.050 1.00 88.00 180 LEU A O 1
ATOM 1392 N N . ALA A 1 181 ? -25.964 -1.680 0.910 1.00 85.31 181 ALA A N 1
ATOM 1393 C CA . ALA A 1 181 ? -26.854 -1.730 -0.238 1.00 85.31 181 ALA A CA 1
ATOM 1394 C C . ALA A 1 181 ? -26.069 -1.999 -1.525 1.00 85.31 181 ALA A C 1
ATOM 1396 O O . ALA A 1 181 ? -24.868 -1.741 -1.622 1.00 85.31 181 ALA A O 1
ATOM 1397 N N . PHE A 1 182 ? -26.772 -2.500 -2.538 1.00 83.62 182 PHE A N 1
ATOM 1398 C CA . PHE A 1 182 ? -26.210 -2.638 -3.875 1.00 83.62 182 PHE A CA 1
ATOM 1399 C C . PHE A 1 182 ? -25.696 -1.287 -4.402 1.00 83.62 182 PHE A C 1
ATOM 1401 O O . PHE A 1 182 ? -26.364 -0.260 -4.264 1.00 83.62 182 PHE A O 1
ATOM 1408 N N . GLY A 1 183 ? -24.511 -1.298 -5.020 1.00 79.44 183 GLY A N 1
ATOM 1409 C CA . GLY A 1 183 ? -23.872 -0.099 -5.567 1.00 79.44 183 GLY A CA 1
ATOM 1410 C C . GLY A 1 183 ? -23.138 0.759 -4.532 1.00 79.44 183 GLY A C 1
ATOM 1411 O O . GLY A 1 183 ? -22.505 1.750 -4.910 1.00 79.44 183 GLY A O 1
ATOM 1412 N N . ASP A 1 184 ? -23.161 0.381 -3.250 1.00 87.19 184 ASP A N 1
ATOM 1413 C CA . ASP A 1 184 ? -22.295 0.998 -2.250 1.00 87.19 184 ASP A CA 1
ATOM 1414 C C . ASP A 1 184 ? -20.824 0.706 -2.568 1.00 87.19 184 ASP A C 1
ATOM 1416 O O . ASP A 1 184 ? -20.440 -0.402 -2.956 1.00 87.19 184 ASP A O 1
ATOM 1420 N N . THR A 1 185 ? -19.991 1.729 -2.392 1.00 86.94 185 THR A N 1
ATOM 1421 C CA . THR A 1 185 ? -18.536 1.635 -2.521 1.00 86.94 185 THR A CA 1
ATOM 1422 C C . THR A 1 185 ? -17.900 1.738 -1.143 1.00 86.94 185 THR A C 1
ATOM 1424 O O . THR A 1 185 ? -18.035 2.750 -0.452 1.00 86.94 185 THR A O 1
ATOM 1427 N N . LEU A 1 186 ? -17.200 0.689 -0.739 1.00 86.31 186 LEU A N 1
ATOM 1428 C CA . LEU A 1 186 ? -16.495 0.584 0.527 1.00 86.31 186 LEU A CA 1
ATOM 1429 C C . LEU A 1 186 ? -15.036 0.977 0.330 1.00 86.31 186 LEU A C 1
ATOM 1431 O O . LEU A 1 186 ? -14.356 0.440 -0.543 1.00 86.31 186 LEU A O 1
ATOM 1435 N N . LEU A 1 187 ? -14.550 1.879 1.177 1.00 85.19 187 LEU A N 1
ATOM 1436 C CA . LEU A 1 187 ? -13.123 2.103 1.330 1.00 85.19 187 LEU A CA 1
ATOM 1437 C C . LEU A 1 187 ? -12.588 1.173 2.410 1.00 85.19 187 LEU A C 1
ATOM 1439 O O . LEU A 1 187 ? -12.969 1.279 3.579 1.00 85.19 187 LEU A O 1
ATOM 1443 N N . ILE A 1 188 ? -11.684 0.292 2.011 1.00 86.12 188 ILE A N 1
ATOM 1444 C CA . ILE A 1 188 ? -11.078 -0.706 2.879 1.00 86.12 188 ILE A CA 1
ATOM 1445 C C . ILE A 1 188 ? -9.601 -0.381 3.063 1.00 86.12 188 ILE A C 1
ATOM 1447 O O . ILE A 1 188 ? -8.922 -0.033 2.101 1.00 86.12 188 ILE A O 1
ATOM 1451 N N . ALA A 1 189 ? -9.105 -0.543 4.287 1.00 82.50 189 ALA A N 1
ATOM 1452 C CA . ALA A 1 189 ? -7.687 -0.493 4.606 1.00 82.50 189 ALA A CA 1
ATOM 1453 C C . ALA A 1 189 ? -7.220 -1.750 5.345 1.00 82.50 189 ALA A C 1
ATOM 1455 O O . ALA A 1 189 ? -7.959 -2.335 6.146 1.00 82.50 189 ALA A O 1
ATOM 1456 N N . GLY A 1 190 ? -5.975 -2.149 5.102 1.00 81.50 190 GLY A N 1
ATOM 1457 C CA . GLY A 1 190 ? -5.333 -3.238 5.824 1.00 81.50 190 GLY A CA 1
ATOM 1458 C C . GLY A 1 190 ? -4.026 -3.691 5.188 1.00 81.50 190 GLY A C 1
ATOM 1459 O O . GLY A 1 190 ? -3.431 -3.009 4.358 1.00 81.50 190 GLY A O 1
ATOM 1460 N N . ALA A 1 191 ? -3.568 -4.868 5.598 1.00 79.19 191 ALA A N 1
ATOM 1461 C CA . ALA A 1 191 ? -2.361 -5.471 5.057 1.00 79.19 191 ALA A CA 1
ATOM 1462 C C . ALA A 1 191 ? -2.538 -5.846 3.575 1.00 79.19 191 ALA A C 1
ATOM 1464 O O . ALA A 1 191 ? -3.545 -6.442 3.183 1.00 79.19 191 ALA A O 1
ATOM 1465 N N . TRP A 1 192 ? -1.514 -5.581 2.761 1.00 74.38 192 TRP A N 1
ATOM 1466 C CA . TRP A 1 192 ? -1.520 -5.874 1.324 1.00 74.38 192 TRP A CA 1
ATOM 1467 C C . TRP A 1 192 ? -1.836 -7.337 0.987 1.00 74.38 192 TRP A C 1
ATOM 1469 O O . TRP A 1 192 ? -2.533 -7.618 0.013 1.00 74.38 192 TRP A O 1
ATOM 1479 N N . LYS A 1 193 ? -1.373 -8.275 1.822 1.00 74.94 193 LYS A N 1
ATOM 1480 C CA . LYS A 1 193 ? -1.638 -9.712 1.666 1.00 74.94 193 LYS A CA 1
ATOM 1481 C C . LYS A 1 193 ? -3.129 -10.054 1.804 1.00 74.94 193 LYS A C 1
ATOM 1483 O O . LYS A 1 193 ? -3.611 -10.959 1.139 1.00 74.94 193 LYS A O 1
ATOM 1488 N N . GLN A 1 194 ? -3.863 -9.344 2.653 1.00 77.81 194 GLN A N 1
ATOM 1489 C CA . GLN A 1 194 ? -5.289 -9.562 2.883 1.00 77.81 194 GLN A CA 1
ATOM 1490 C C . GLN A 1 194 ? -6.109 -8.919 1.766 1.00 77.81 194 GLN A C 1
ATOM 1492 O O . GLN A 1 194 ? -7.081 -9.502 1.296 1.00 77.81 194 GLN A O 1
ATOM 1497 N N . ILE A 1 195 ? -5.672 -7.753 1.280 1.00 78.44 195 ILE A N 1
ATOM 1498 C CA . ILE A 1 195 ? -6.292 -7.090 0.128 1.00 78.44 195 ILE A CA 1
ATOM 1499 C C . ILE A 1 195 ? -6.188 -7.967 -1.119 1.00 78.44 195 ILE A C 1
ATOM 1501 O O . ILE A 1 195 ? -7.171 -8.103 -1.839 1.00 78.44 195 ILE A O 1
ATOM 1505 N N . SER A 1 196 ? -5.032 -8.594 -1.367 1.00 73.06 196 SER A N 1
ATOM 1506 C CA . SER A 1 196 ? -4.860 -9.487 -2.518 1.00 73.06 196 SER A CA 1
ATOM 1507 C C . SER A 1 196 ? -5.712 -10.756 -2.425 1.00 73.06 196 SER A C 1
ATOM 1509 O O . SER A 1 196 ? -6.240 -11.195 -3.444 1.00 73.06 196 SER A O 1
ATOM 1511 N N . LEU A 1 197 ? -5.917 -11.307 -1.221 1.00 74.62 197 LEU A N 1
ATOM 1512 C CA . LEU A 1 197 ? -6.849 -12.420 -0.996 1.00 74.62 197 LEU A CA 1
ATOM 1513 C C . LEU A 1 197 ? -8.295 -12.024 -1.318 1.00 74.62 197 LEU A C 1
ATOM 1515 O O . LEU A 1 197 ? -8.993 -12.781 -1.988 1.00 74.62 197 LEU A O 1
ATOM 1519 N N . LEU A 1 198 ? -8.710 -10.813 -0.931 1.00 75.00 198 LEU A N 1
ATOM 1520 C CA . LEU A 1 198 ? -10.046 -10.295 -1.233 1.00 75.00 198 LEU A CA 1
ATOM 1521 C C . LEU A 1 198 ? -10.295 -10.154 -2.750 1.00 75.00 198 LEU A C 1
ATOM 1523 O O . LEU A 1 198 ? -11.425 -10.319 -3.198 1.00 75.00 198 LEU A O 1
ATOM 1527 N N . GLN A 1 199 ? -9.254 -9.933 -3.567 1.00 66.75 199 GLN A N 1
ATOM 1528 C CA . GLN A 1 199 ? -9.390 -9.913 -5.037 1.00 66.75 199 GLN A CA 1
ATOM 1529 C C . GLN A 1 199 ? -9.666 -11.293 -5.647 1.00 66.75 199 GLN A C 1
ATOM 1531 O O . GLN A 1 199 ? -10.206 -11.380 -6.751 1.00 66.75 199 GLN A O 1
ATOM 1536 N N . GLY A 1 200 ? -9.273 -12.371 -4.962 1.00 59.69 200 GLY A N 1
ATOM 1537 C CA . GLY A 1 200 ? -9.573 -13.740 -5.383 1.00 59.69 200 GLY A CA 1
ATOM 1538 C C . GLY A 1 200 ? -11.056 -14.088 -5.227 1.00 59.69 200 GLY A C 1
ATOM 1539 O O . GLY A 1 200 ? -11.576 -14.922 -5.965 1.00 59.69 200 GLY A O 1
ATOM 1540 N N . GLU A 1 201 ? -11.761 -13.398 -4.328 1.00 61.94 201 GLU A N 1
ATOM 1541 C CA . GLU A 1 201 ? -13.184 -13.588 -4.032 1.00 61.94 201 GLU A CA 1
ATOM 1542 C C . GLU A 1 201 ? -14.078 -12.67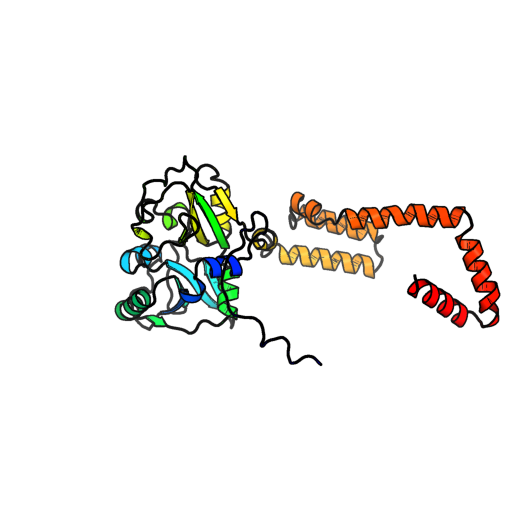4 -4.888 1.00 61.94 201 GLU A C 1
ATOM 1544 O O . GLU A 1 201 ? -14.939 -11.946 -4.392 1.00 61.94 201 GLU A O 1
ATOM 1549 N N . GLN A 1 202 ? -13.903 -12.749 -6.212 1.00 53.69 202 GLN A N 1
ATOM 1550 C CA . GLN A 1 202 ? -14.617 -11.954 -7.233 1.00 53.69 202 GLN A CA 1
ATOM 1551 C C . GLN A 1 202 ? -16.156 -12.002 -7.130 1.00 53.69 202 GLN A C 1
ATOM 1553 O O . GLN A 1 202 ? -16.844 -11.187 -7.738 1.00 53.69 202 GLN A O 1
ATOM 1558 N N . LYS A 1 203 ? -16.720 -12.961 -6.383 1.00 51.41 203 LYS A N 1
ATOM 1559 C CA . LYS A 1 203 ? -18.169 -13.088 -6.176 1.00 51.41 203 LYS A CA 1
ATOM 1560 C C . LYS A 1 203 ? -18.744 -12.028 -5.231 1.00 51.41 203 LYS A C 1
ATOM 1562 O O . LYS A 1 203 ? -19.909 -11.679 -5.374 1.00 51.41 203 LYS A O 1
ATOM 1567 N N . HIS A 1 204 ? -17.951 -11.501 -4.296 1.00 52.22 204 HIS A N 1
ATOM 1568 C CA . HIS A 1 204 ? -18.463 -10.620 -3.236 1.00 52.22 204 HIS A CA 1
ATOM 1569 C C . HIS A 1 204 ? -18.048 -9.153 -3.390 1.00 52.22 204 HIS A C 1
ATOM 1571 O O . HIS A 1 204 ? -18.711 -8.288 -2.812 1.00 52.22 204 HIS A O 1
ATOM 1577 N N . PHE A 1 205 ? -17.011 -8.858 -4.188 1.00 55.78 205 PHE A N 1
ATOM 1578 C CA . PHE A 1 205 ? -16.460 -7.510 -4.354 1.00 55.78 205 PHE A CA 1
ATOM 1579 C C . PHE A 1 205 ? -15.951 -7.260 -5.771 1.00 55.78 205 PHE A C 1
ATOM 1581 O O . PHE A 1 205 ? -15.205 -8.060 -6.331 1.00 55.78 205 PHE A O 1
ATOM 1588 N N . LEU A 1 206 ? -16.280 -6.089 -6.311 1.00 53.78 206 LEU A N 1
ATOM 1589 C CA . LEU A 1 206 ? -15.666 -5.551 -7.519 1.00 53.78 206 LEU A CA 1
ATOM 1590 C C . LEU A 1 206 ? -14.641 -4.501 -7.110 1.00 53.78 206 LEU A C 1
ATOM 1592 O O . LEU A 1 206 ? -14.992 -3.435 -6.604 1.00 53.78 206 LEU A O 1
ATOM 1596 N N . VAL A 1 207 ? -13.361 -4.801 -7.304 1.00 57.53 207 VAL A N 1
ATOM 1597 C CA . VAL A 1 207 ? -12.284 -3.876 -6.947 1.00 57.53 207 VAL A CA 1
ATOM 1598 C C . VAL A 1 207 ? -12.210 -2.772 -7.999 1.00 57.53 207 VAL A C 1
ATOM 1600 O O . VAL A 1 207 ? -11.856 -3.032 -9.147 1.00 57.53 207 VAL A O 1
ATOM 1603 N N . LEU A 1 208 ? -12.577 -1.546 -7.622 1.00 54.19 208 LEU A N 1
ATOM 1604 C CA . LEU A 1 208 ? -12.704 -0.429 -8.562 1.00 54.19 208 LEU A CA 1
ATOM 1605 C C . LEU A 1 208 ? -11.379 0.300 -8.788 1.00 54.19 208 LEU A C 1
ATOM 1607 O O . LEU A 1 208 ? -11.050 0.642 -9.921 1.00 54.19 208 LEU A O 1
ATOM 1611 N N . ASN A 1 209 ? -10.614 0.522 -7.719 1.00 52.06 209 ASN A N 1
ATOM 1612 C CA . ASN A 1 209 ? -9.356 1.257 -7.765 1.00 52.06 209 ASN A CA 1
ATOM 1613 C C . ASN A 1 209 ? -8.285 0.500 -6.981 1.00 52.06 209 ASN A C 1
ATOM 1615 O O . ASN A 1 209 ? -8.257 0.544 -5.754 1.00 52.06 209 ASN A O 1
ATOM 1619 N N . LEU A 1 210 ? -7.395 -0.186 -7.702 1.00 54.94 210 LEU A N 1
ATOM 1620 C CA . LEU A 1 210 ? -6.099 -0.603 -7.170 1.00 54.94 210 LEU A CA 1
ATOM 1621 C C . LEU A 1 210 ? -5.17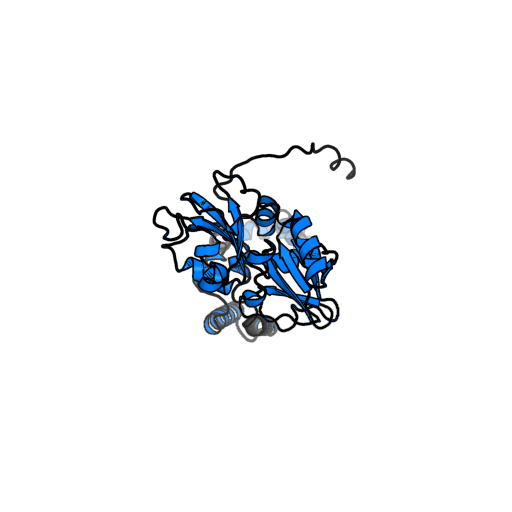1 0.619 -7.238 1.00 54.94 210 LEU A C 1
ATOM 1623 O O . LEU A 1 210 ? -4.956 1.126 -8.348 1.00 54.94 210 LEU A O 1
ATOM 1627 N N . PRO A 1 211 ? -4.603 1.081 -6.112 1.00 53.41 211 PRO A N 1
ATOM 1628 C CA . PRO A 1 211 ? -3.554 2.086 -6.157 1.00 53.41 211 PRO A CA 1
ATOM 1629 C C . PRO A 1 211 ? -2.408 1.624 -7.053 1.00 53.41 211 PRO A C 1
ATOM 1631 O O . PRO A 1 211 ? -2.054 0.443 -7.053 1.00 53.41 211 PRO A O 1
ATOM 1634 N N . ALA A 1 212 ? -1.820 2.545 -7.818 1.00 48.34 212 ALA A N 1
ATOM 1635 C CA . ALA A 1 212 ? -0.688 2.240 -8.697 1.00 48.34 212 ALA A CA 1
ATOM 1636 C C . ALA A 1 212 ? 0.504 1.620 -7.936 1.00 48.34 212 ALA A C 1
ATOM 1638 O O . ALA A 1 212 ? 1.280 0.869 -8.512 1.00 48.34 212 ALA A O 1
ATOM 1639 N N . GLU A 1 213 ? 0.593 1.864 -6.629 1.00 49.72 213 GLU A N 1
ATOM 1640 C CA . GLU A 1 213 ? 1.623 1.342 -5.730 1.00 49.72 213 GLU A CA 1
ATOM 1641 C C . GLU A 1 213 ? 1.509 -0.178 -5.456 1.00 49.72 213 GLU A C 1
ATOM 1643 O O . GLU A 1 213 ? 2.490 -0.806 -5.062 1.00 49.72 213 GLU A O 1
ATOM 1648 N N . LEU A 1 214 ? 0.363 -0.821 -5.738 1.00 49.09 214 LEU A N 1
ATOM 1649 C CA . LEU A 1 214 ? 0.210 -2.284 -5.624 1.00 49.09 214 LEU A CA 1
ATOM 1650 C C . LEU A 1 214 ? 1.162 -3.071 -6.532 1.00 49.09 214 LEU A C 1
ATOM 1652 O O . LEU A 1 214 ? 1.533 -4.193 -6.182 1.00 49.09 214 LEU A O 1
ATOM 1656 N N . SER A 1 215 ? 1.534 -2.519 -7.693 1.00 48.22 215 SER A N 1
ATOM 1657 C CA . SER A 1 215 ? 2.477 -3.184 -8.600 1.00 48.22 215 SER A CA 1
ATOM 1658 C C . SER A 1 215 ? 3.928 -3.096 -8.132 1.00 48.22 215 SER A C 1
ATOM 1660 O O . SER A 1 215 ? 4.703 -3.982 -8.478 1.00 48.22 215 SER A O 1
ATOM 1662 N N . ASP A 1 216 ? 4.283 -2.108 -7.306 1.00 49.00 216 ASP A N 1
ATOM 1663 C CA . ASP A 1 216 ? 5.683 -1.862 -6.934 1.00 49.00 216 ASP A CA 1
ATOM 1664 C C . ASP A 1 216 ? 6.082 -2.479 -5.582 1.00 49.00 216 ASP A C 1
ATOM 1666 O O . ASP A 1 216 ? 7.247 -2.823 -5.382 1.00 49.00 216 ASP A O 1
ATOM 1670 N N . ILE A 1 217 ? 5.146 -2.670 -4.641 1.00 45.91 217 ILE A N 1
ATOM 1671 C CA . ILE A 1 217 ? 5.512 -2.959 -3.236 1.00 45.91 217 ILE A CA 1
ATOM 1672 C C . ILE A 1 217 ? 5.491 -4.469 -2.890 1.00 45.91 217 ILE A C 1
ATOM 1674 O O . ILE A 1 217 ? 6.121 -4.910 -1.928 1.00 45.91 217 ILE A O 1
ATOM 1678 N N . ALA A 1 218 ? 4.802 -5.318 -3.659 1.00 45.66 218 ALA A N 1
ATOM 1679 C CA . ALA A 1 218 ? 4.365 -6.621 -3.137 1.00 45.66 218 ALA A CA 1
ATOM 1680 C C . ALA A 1 218 ? 5.382 -7.800 -3.081 1.00 45.66 218 ALA A C 1
ATOM 1682 O O . ALA A 1 218 ? 5.081 -8.748 -2.352 1.00 45.66 218 ALA A O 1
ATOM 1683 N N . PRO A 1 219 ? 6.554 -7.835 -3.759 1.00 47.97 219 PRO A N 1
ATOM 1684 C CA . PRO A 1 219 ? 7.512 -8.941 -3.559 1.00 47.97 219 PRO A CA 1
ATOM 1685 C C . PRO A 1 219 ? 8.881 -8.551 -2.970 1.00 47.97 219 PRO A C 1
ATOM 1687 O O . PRO A 1 219 ? 9.656 -9.434 -2.596 1.00 47.97 219 PRO A O 1
ATOM 1690 N N . ALA A 1 220 ? 9.217 -7.263 -2.877 1.00 51.75 220 ALA A N 1
ATOM 1691 C CA . ALA A 1 220 ? 10.622 -6.854 -2.892 1.00 51.75 220 ALA A CA 1
ATOM 1692 C C . ALA A 1 220 ? 11.405 -7.076 -1.584 1.00 51.75 220 ALA A C 1
ATOM 1694 O O . ALA A 1 220 ? 12.611 -7.298 -1.651 1.00 51.75 220 ALA A O 1
ATOM 1695 N N . TYR A 1 221 ? 10.786 -7.080 -0.396 1.00 52.09 221 TYR A N 1
ATOM 1696 C CA . TYR A 1 221 ? 11.581 -7.035 0.847 1.00 52.09 221 TYR A CA 1
ATOM 1697 C C . TYR A 1 221 ? 12.447 -8.287 1.079 1.00 52.09 221 TYR A C 1
ATOM 1699 O O . TYR A 1 221 ? 13.576 -8.197 1.554 1.00 52.09 221 TYR A O 1
ATOM 1707 N N . ARG A 1 222 ? 11.957 -9.474 0.697 1.00 53.12 222 ARG A N 1
ATOM 1708 C CA . ARG A 1 222 ? 12.691 -10.739 0.896 1.00 53.12 222 ARG A CA 1
ATOM 1709 C C . ARG A 1 222 ? 13.648 -11.093 -0.246 1.00 53.12 222 ARG A C 1
ATOM 1711 O O . ARG A 1 222 ? 14.512 -11.943 -0.060 1.00 53.12 222 ARG A O 1
ATOM 1718 N N . GLN A 1 223 ? 13.493 -10.465 -1.410 1.00 61.66 223 GLN A N 1
ATOM 1719 C CA . GLN A 1 223 ? 14.257 -10.768 -2.629 1.00 61.66 223 GLN A CA 1
ATOM 1720 C C . GLN A 1 223 ? 15.225 -9.640 -3.026 1.00 61.66 223 GLN A C 1
ATOM 1722 O O . GLN A 1 223 ? 16.128 -9.866 -3.831 1.00 61.66 223 GLN A O 1
ATOM 1727 N N . ALA A 1 224 ? 15.110 -8.464 -2.397 1.00 68.31 224 ALA A N 1
ATOM 1728 C CA . ALA A 1 224 ? 16.016 -7.326 -2.544 1.00 68.31 224 ALA A CA 1
ATOM 1729 C C . ALA A 1 224 ? 17.517 -7.674 -2.460 1.00 68.31 224 ALA A C 1
ATOM 1731 O O . ALA A 1 224 ? 18.254 -7.227 -3.341 1.00 68.31 224 ALA A O 1
ATOM 1732 N N . PRO A 1 225 ? 18.011 -8.482 -1.491 1.00 78.00 225 PRO A N 1
ATOM 1733 C CA . PRO A 1 225 ? 19.443 -8.784 -1.436 1.00 78.00 225 PRO A CA 1
ATOM 1734 C C . PRO A 1 225 ? 19.917 -9.629 -2.627 1.00 78.00 225 PRO A C 1
ATOM 1736 O O . PRO A 1 225 ? 21.029 -9.433 -3.112 1.00 78.00 225 PRO A O 1
ATOM 1739 N N . PHE A 1 226 ? 19.072 -10.525 -3.148 1.00 81.62 226 PHE A N 1
ATOM 1740 C CA . PHE A 1 226 ? 19.403 -11.345 -4.317 1.00 81.62 226 PHE A CA 1
ATOM 1741 C C . PHE A 1 226 ? 19.411 -10.518 -5.605 1.00 81.62 226 PHE A C 1
ATOM 1743 O O . PHE A 1 226 ? 20.338 -10.642 -6.402 1.00 81.62 226 PHE A O 1
ATOM 1750 N N . ALA A 1 227 ? 18.429 -9.632 -5.789 1.00 82.56 227 ALA A N 1
ATOM 1751 C CA . ALA A 1 227 ? 18.399 -8.720 -6.931 1.00 82.56 227 ALA A CA 1
ATOM 1752 C C . ALA A 1 227 ? 19.629 -7.794 -6.954 1.00 82.56 227 ALA A C 1
ATOM 1754 O O . ALA A 1 227 ? 20.262 -7.630 -7.998 1.00 82.56 227 ALA A O 1
ATOM 1755 N N . LEU A 1 228 ? 20.019 -7.256 -5.792 1.00 86.94 228 LEU A N 1
ATOM 1756 C CA . LEU A 1 228 ? 21.207 -6.411 -5.664 1.00 86.94 228 LEU A CA 1
ATOM 1757 C C . LEU A 1 228 ? 22.501 -7.179 -5.973 1.00 86.94 228 LEU A C 1
ATOM 1759 O O . LEU A 1 228 ? 23.375 -6.657 -6.663 1.00 86.94 228 LEU A O 1
ATOM 1763 N N . ALA A 1 229 ? 22.613 -8.425 -5.506 1.00 90.12 229 ALA A N 1
ATOM 1764 C CA . ALA A 1 229 ? 23.765 -9.272 -5.797 1.00 90.12 229 ALA A CA 1
ATOM 1765 C C . ALA A 1 229 ? 23.900 -9.569 -7.301 1.00 90.12 229 ALA A C 1
ATOM 1767 O O . ALA A 1 229 ? 24.999 -9.468 -7.845 1.00 90.12 229 ALA A O 1
ATOM 1768 N N . ILE A 1 230 ? 22.793 -9.881 -7.988 1.00 89.69 230 ILE A N 1
ATOM 1769 C CA . ILE A 1 230 ? 22.784 -10.136 -9.439 1.00 89.69 230 ILE A CA 1
ATOM 1770 C C . ILE A 1 230 ? 23.181 -8.874 -10.215 1.00 89.69 230 ILE A C 1
ATOM 1772 O O . ILE A 1 230 ? 23.989 -8.953 -11.139 1.00 89.69 230 ILE A O 1
ATOM 1776 N N . LEU A 1 231 ? 22.661 -7.708 -9.819 1.00 89.44 231 LEU A N 1
ATOM 1777 C CA . LEU A 1 231 ? 23.016 -6.423 -10.422 1.00 89.44 231 LEU A CA 1
ATOM 1778 C C . LEU A 1 231 ? 24.520 -6.139 -10.287 1.00 89.44 231 LEU A C 1
ATOM 1780 O O . LEU A 1 231 ? 25.180 -5.826 -11.277 1.00 89.44 231 LEU A O 1
ATOM 1784 N N . LEU A 1 232 ? 25.074 -6.278 -9.078 1.00 93.50 232 LEU A N 1
ATOM 1785 C CA . LEU A 1 232 ? 26.501 -6.060 -8.828 1.00 93.50 232 LEU A CA 1
ATOM 1786 C C . LEU A 1 232 ? 27.373 -7.044 -9.609 1.00 93.50 232 LEU A C 1
ATOM 1788 O O . LEU A 1 232 ? 28.374 -6.637 -10.198 1.00 93.50 232 LEU A O 1
ATOM 1792 N N . ALA A 1 233 ? 26.976 -8.316 -9.662 1.00 91.56 233 ALA A N 1
ATOM 1793 C CA . ALA A 1 233 ? 27.675 -9.325 -10.447 1.00 91.56 233 ALA A CA 1
ATOM 1794 C C . ALA A 1 233 ? 27.677 -8.977 -11.944 1.00 91.56 233 ALA A C 1
ATOM 1796 O O . ALA A 1 233 ? 28.722 -9.059 -12.585 1.00 91.56 233 ALA A O 1
ATOM 1797 N N . MET A 1 234 ? 26.543 -8.530 -12.494 1.00 93.44 234 MET A N 1
ATOM 1798 C CA . MET A 1 234 ? 26.439 -8.088 -13.888 1.00 93.44 234 MET A CA 1
ATOM 1799 C C . MET A 1 234 ? 27.370 -6.905 -14.177 1.00 93.44 234 MET A C 1
ATOM 1801 O O . MET A 1 234 ? 28.130 -6.949 -15.142 1.00 93.44 234 MET A O 1
ATOM 1805 N N . VAL A 1 235 ? 27.351 -5.870 -13.329 1.00 93.38 235 VAL A N 1
ATOM 1806 C CA . VAL A 1 235 ? 28.210 -4.685 -13.485 1.00 93.38 235 VAL A CA 1
ATOM 1807 C C . VAL A 1 235 ? 29.687 -5.068 -13.414 1.00 93.38 235 VAL A C 1
ATOM 1809 O O . VAL A 1 235 ? 30.471 -4.608 -14.239 1.00 93.38 235 VAL A O 1
ATOM 1812 N N . ALA A 1 236 ? 30.068 -5.950 -12.487 1.00 93.19 236 ALA A N 1
ATOM 1813 C CA . ALA A 1 236 ? 31.434 -6.454 -12.399 1.00 93.19 236 ALA A CA 1
ATOM 1814 C C . ALA A 1 236 ? 31.834 -7.227 -13.669 1.00 93.19 236 ALA A C 1
ATOM 1816 O O . ALA A 1 236 ? 32.883 -6.953 -14.246 1.00 93.19 236 ALA A O 1
ATOM 1817 N N . LEU A 1 237 ? 30.985 -8.138 -14.157 1.00 93.06 237 LEU A N 1
ATOM 1818 C CA . LEU A 1 237 ? 31.244 -8.902 -15.386 1.00 93.06 237 LEU A CA 1
ATOM 1819 C C . LEU A 1 237 ? 31.452 -7.987 -16.601 1.00 93.06 237 LEU A C 1
ATOM 1821 O O . LEU A 1 237 ? 32.349 -8.244 -17.402 1.00 93.06 237 LEU A O 1
ATOM 1825 N N . MET A 1 238 ? 30.663 -6.912 -16.708 1.00 93.12 238 MET A N 1
ATOM 1826 C CA . MET A 1 238 ? 30.794 -5.912 -17.772 1.00 93.12 238 MET A CA 1
ATOM 1827 C C . MET A 1 238 ? 32.058 -5.058 -17.611 1.00 93.12 238 MET A C 1
ATOM 1829 O O . MET A 1 238 ? 32.769 -4.835 -18.585 1.00 93.12 238 MET A O 1
ATOM 1833 N N . ALA A 1 239 ? 32.372 -4.606 -16.393 1.00 92.44 239 ALA A N 1
ATOM 1834 C CA . ALA A 1 239 ? 33.524 -3.745 -16.126 1.00 92.44 239 ALA A CA 1
ATOM 1835 C C . ALA A 1 239 ? 34.867 -4.466 -16.322 1.00 92.44 239 ALA A C 1
ATOM 1837 O O . ALA A 1 239 ? 35.807 -3.886 -16.861 1.00 92.44 239 ALA A O 1
ATOM 1838 N N . PHE A 1 240 ? 34.955 -5.733 -15.909 1.00 91.75 240 PHE A N 1
ATOM 1839 C CA . PHE A 1 240 ? 36.157 -6.553 -16.074 1.00 91.75 240 PHE A CA 1
ATOM 1840 C C . PHE A 1 240 ? 36.243 -7.233 -17.448 1.00 91.75 240 PHE A C 1
ATOM 1842 O O . PHE A 1 240 ? 37.249 -7.875 -17.740 1.00 91.75 240 PHE A O 1
ATOM 1849 N N . GLY A 1 241 ? 35.206 -7.119 -18.288 1.00 86.75 241 GLY A N 1
ATOM 1850 C CA . GLY A 1 241 ? 35.198 -7.670 -19.647 1.00 86.75 241 GLY A CA 1
ATOM 1851 C C . GLY A 1 241 ? 35.347 -9.194 -19.713 1.00 86.75 241 GLY A C 1
ATOM 1852 O O . GLY A 1 241 ? 35.807 -9.720 -20.723 1.00 86.75 241 GLY A O 1
ATOM 1853 N N . ILE A 1 242 ? 34.981 -9.913 -18.645 1.00 87.94 242 ILE A N 1
ATOM 1854 C CA . ILE A 1 242 ? 35.147 -11.376 -18.538 1.00 87.94 242 ILE A CA 1
ATOM 1855 C C . ILE A 1 242 ? 34.251 -12.100 -19.557 1.00 87.94 242 ILE A C 1
ATOM 1857 O O . ILE A 1 242 ? 34.586 -13.177 -20.046 1.00 87.94 242 ILE A O 1
ATOM 1861 N N . VAL A 1 243 ? 33.102 -11.502 -19.885 1.00 91.88 243 VAL A N 1
ATOM 1862 C CA . VAL A 1 243 ? 32.109 -12.025 -20.831 1.00 91.88 243 VAL A CA 1
ATOM 1863 C C . VAL A 1 243 ? 31.619 -10.883 -21.721 1.00 91.88 243 VAL A C 1
ATOM 1865 O O . VAL A 1 243 ? 31.655 -9.724 -21.315 1.00 91.88 243 VAL A O 1
ATOM 1868 N N . SER A 1 244 ? 31.115 -11.197 -22.920 1.00 92.44 244 SER A N 1
ATOM 1869 C CA . SER A 1 244 ? 30.449 -10.207 -23.784 1.00 92.44 244 SER A CA 1
ATOM 1870 C C . SER A 1 244 ? 29.333 -9.478 -23.027 1.00 92.44 244 SER A C 1
ATOM 1872 O O . SER A 1 244 ? 28.545 -10.118 -22.329 1.00 92.44 244 SER A O 1
ATOM 1874 N N . ASN A 1 245 ? 29.214 -8.160 -23.218 1.00 91.56 245 ASN A N 1
ATOM 1875 C CA . ASN A 1 245 ? 28.177 -7.332 -22.588 1.00 91.56 245 ASN A CA 1
ATOM 1876 C C . ASN A 1 245 ? 26.769 -7.908 -22.791 1.00 91.56 245 ASN A C 1
ATOM 1878 O O . ASN A 1 245 ? 25.959 -7.918 -21.867 1.00 91.56 245 ASN A O 1
ATOM 1882 N N . VAL A 1 246 ? 26.495 -8.445 -23.983 1.00 91.69 246 VAL A N 1
ATOM 1883 C CA . VAL A 1 246 ? 25.208 -9.083 -24.294 1.00 91.69 246 VAL A CA 1
ATOM 1884 C C . VAL A 1 246 ? 25.006 -10.340 -23.444 1.00 91.69 246 VAL A C 1
ATOM 1886 O O . VAL A 1 246 ? 23.936 -10.536 -22.873 1.00 91.69 246 VAL A O 1
ATOM 1889 N N . ALA A 1 247 ? 26.041 -11.171 -23.309 1.00 91.69 247 ALA A N 1
ATOM 1890 C CA . ALA A 1 247 ? 25.986 -12.383 -22.498 1.00 91.69 247 ALA A CA 1
ATOM 1891 C C . ALA A 1 247 ? 25.817 -12.068 -21.003 1.00 91.69 247 ALA A C 1
ATOM 1893 O O . ALA A 1 247 ? 25.031 -12.732 -20.332 1.00 91.69 247 ALA A O 1
ATOM 1894 N N . ALA A 1 248 ? 26.491 -11.033 -20.491 1.00 92.62 248 ALA A N 1
ATOM 1895 C CA . ALA A 1 248 ? 26.353 -10.594 -19.102 1.00 92.62 248 ALA A CA 1
ATOM 1896 C C . ALA A 1 248 ? 24.908 -10.178 -18.774 1.00 92.62 248 ALA A C 1
ATOM 1898 O O . ALA A 1 248 ? 24.354 -10.621 -17.767 1.00 92.62 248 ALA A O 1
ATOM 1899 N N . VAL A 1 249 ? 24.271 -9.394 -19.652 1.00 91.31 249 VAL A N 1
ATOM 1900 C CA . VAL A 1 249 ? 22.870 -8.970 -19.486 1.00 91.31 249 VAL A CA 1
ATOM 1901 C C . VAL A 1 249 ? 21.912 -10.161 -19.560 1.00 91.31 249 VAL A C 1
ATOM 1903 O O . VAL A 1 249 ? 21.013 -10.272 -18.729 1.00 91.31 249 VAL A O 1
ATOM 1906 N N . LEU A 1 250 ? 22.112 -11.087 -20.505 1.00 91.50 250 LEU A N 1
ATOM 1907 C CA . LEU A 1 250 ? 21.269 -12.283 -20.628 1.00 91.50 250 LEU A CA 1
ATOM 1908 C C . LEU A 1 250 ? 21.381 -13.207 -19.408 1.00 91.50 250 LEU A C 1
ATOM 1910 O O . LEU A 1 250 ? 20.366 -13.704 -18.923 1.00 91.50 250 LEU A O 1
ATOM 1914 N N . LEU A 1 251 ? 22.592 -13.408 -18.879 1.00 91.38 251 LEU A N 1
ATOM 1915 C CA . LEU A 1 251 ? 22.811 -14.194 -17.662 1.00 91.38 251 LEU A CA 1
ATOM 1916 C C . LEU A 1 251 ? 22.158 -13.544 -16.440 1.00 91.38 251 LEU A C 1
ATOM 1918 O O . LEU A 1 251 ? 21.521 -14.237 -15.649 1.00 91.38 251 LEU A O 1
ATOM 1922 N N . ALA A 1 252 ? 22.263 -12.220 -16.304 1.00 89.75 252 ALA A N 1
ATOM 1923 C CA . ALA A 1 252 ? 21.605 -11.481 -15.232 1.00 89.75 252 ALA A CA 1
ATOM 1924 C C . ALA A 1 252 ? 20.073 -11.565 -15.331 1.00 89.75 252 ALA A C 1
ATOM 1926 O O . ALA A 1 252 ? 19.402 -11.790 -14.323 1.00 89.75 252 ALA A O 1
ATOM 1927 N N . ALA A 1 253 ? 19.518 -11.451 -16.542 1.00 88.00 253 ALA A N 1
ATOM 1928 C CA . ALA A 1 253 ? 18.084 -11.594 -16.785 1.00 88.00 253 ALA A CA 1
ATOM 1929 C C . ALA A 1 253 ? 17.586 -13.008 -16.439 1.00 88.00 253 ALA A C 1
ATOM 1931 O O . ALA A 1 253 ? 16.576 -13.162 -15.749 1.00 88.00 253 ALA A O 1
ATOM 1932 N N . LEU A 1 254 ? 18.329 -14.042 -16.850 1.00 89.50 254 LEU A N 1
ATOM 1933 C CA . LEU A 1 254 ? 18.024 -15.434 -16.518 1.00 89.50 254 LEU A CA 1
ATOM 1934 C C . LEU A 1 254 ? 18.081 -15.675 -15.005 1.00 89.50 254 LEU A C 1
ATOM 1936 O O . LEU A 1 254 ? 17.169 -16.284 -14.446 1.00 89.50 254 LEU A O 1
ATOM 1940 N N . ALA A 1 255 ? 19.116 -15.164 -14.333 1.00 88.38 255 ALA A N 1
ATOM 1941 C CA . ALA A 1 255 ? 19.246 -15.253 -12.885 1.00 88.38 255 ALA A CA 1
ATOM 1942 C C . ALA A 1 255 ? 18.069 -14.561 -12.178 1.00 88.38 255 ALA A C 1
ATOM 1944 O O . ALA A 1 255 ? 17.460 -15.159 -11.294 1.00 88.38 255 ALA A O 1
ATOM 1945 N N . MET A 1 256 ? 17.676 -13.352 -12.599 1.00 85.25 256 MET A N 1
ATOM 1946 C CA . MET A 1 256 ? 16.517 -12.655 -12.023 1.00 85.25 256 MET A CA 1
ATOM 1947 C C . MET A 1 256 ? 15.214 -13.455 -12.156 1.00 85.25 256 MET A C 1
ATOM 1949 O O . MET A 1 256 ? 14.420 -13.482 -11.212 1.00 85.25 256 MET A O 1
ATOM 1953 N N . GLY A 1 257 ? 15.015 -14.146 -13.282 1.00 82.62 257 GLY A N 1
ATOM 1954 C CA . GLY A 1 257 ? 13.890 -15.065 -13.465 1.00 82.62 257 GLY A CA 1
ATOM 1955 C C . GLY A 1 257 ? 13.973 -16.296 -12.555 1.00 82.62 257 GLY A C 1
ATOM 1956 O O . GLY A 1 257 ? 12.988 -16.655 -11.908 1.00 82.62 257 GLY A O 1
ATOM 1957 N N . LEU A 1 258 ? 15.154 -16.915 -12.448 1.00 83.75 258 LEU A N 1
ATOM 1958 C CA . LEU A 1 258 ? 15.375 -18.128 -11.652 1.00 83.75 258 LEU A CA 1
ATOM 1959 C C . LEU A 1 258 ? 15.175 -17.884 -10.149 1.00 83.75 258 LEU A C 1
ATOM 1961 O O . LEU A 1 258 ? 14.530 -18.679 -9.467 1.00 83.75 258 LEU A O 1
ATOM 1965 N N . PHE A 1 259 ? 15.666 -16.752 -9.641 1.00 79.94 259 PHE A N 1
ATOM 1966 C CA . PHE A 1 259 ? 15.473 -16.328 -8.2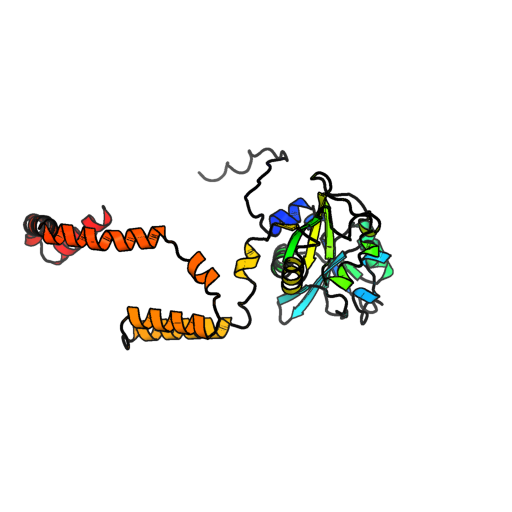51 1.00 79.94 259 PHE A CA 1
ATOM 1967 C C . PHE A 1 259 ? 14.066 -15.759 -7.981 1.00 79.94 259 PHE A C 1
ATOM 1969 O O . PHE A 1 259 ? 13.770 -15.361 -6.854 1.00 79.94 259 PHE A O 1
ATOM 1976 N N . ARG A 1 260 ? 13.179 -15.762 -8.993 1.00 71.69 260 ARG A N 1
ATOM 1977 C CA . ARG A 1 260 ? 11.803 -15.235 -8.951 1.00 71.69 260 ARG A CA 1
ATOM 1978 C C . ARG A 1 260 ? 11.725 -13.791 -8.447 1.00 71.69 260 ARG A C 1
ATOM 1980 O O . ARG A 1 260 ? 10.709 -13.421 -7.864 1.00 71.69 260 ARG A O 1
ATOM 1987 N N . CYS A 1 261 ? 12.766 -12.996 -8.709 1.00 72.50 261 CYS A N 1
ATOM 1988 C CA . CYS A 1 261 ? 12.823 -11.572 -8.366 1.00 72.50 261 CYS A CA 1
ATOM 1989 C C . CYS A 1 261 ? 11.791 -10.751 -9.152 1.00 72.50 261 CYS A C 1
ATOM 1991 O O . CYS A 1 261 ? 11.371 -9.688 -8.705 1.00 72.50 261 CYS A O 1
ATOM 1993 N N . LEU A 1 262 ? 11.386 -11.247 -10.324 1.00 67.88 262 LEU A N 1
ATOM 1994 C CA . LEU A 1 262 ? 10.430 -10.607 -11.215 1.00 67.88 262 LEU A CA 1
ATOM 1995 C C . LEU A 1 262 ? 9.452 -11.657 -11.752 1.00 67.88 262 LEU A C 1
ATOM 1997 O O . LEU A 1 262 ? 9.860 -12.769 -12.101 1.00 67.88 262 LEU A O 1
ATOM 2001 N N . ARG A 1 263 ? 8.161 -11.319 -11.827 1.00 68.56 263 ARG A N 1
ATOM 2002 C CA . ARG A 1 263 ? 7.181 -12.149 -12.542 1.00 68.56 263 ARG A CA 1
ATOM 2003 C C . ARG A 1 263 ? 7.301 -11.880 -14.035 1.00 68.56 263 ARG A C 1
ATOM 2005 O O . ARG A 1 263 ? 7.594 -10.758 -14.447 1.00 68.56 263 ARG A O 1
ATOM 2012 N N . MET A 1 264 ? 7.088 -12.911 -14.845 1.00 69.19 264 MET A N 1
ATOM 2013 C CA . MET A 1 264 ? 7.341 -12.817 -16.280 1.00 69.19 264 MET A CA 1
ATOM 2014 C C . MET A 1 264 ? 6.370 -11.837 -16.957 1.00 69.19 264 MET A C 1
ATOM 2016 O O . MET A 1 264 ? 6.756 -11.107 -17.864 1.00 69.19 264 MET A O 1
ATOM 2020 N N . GLU A 1 265 ? 5.139 -11.736 -16.452 1.00 69.12 265 GLU A N 1
ATOM 2021 C CA . GLU A 1 265 ? 4.134 -10.786 -16.933 1.00 69.12 265 GLU A CA 1
ATOM 2022 C C . GLU A 1 265 ? 4.543 -9.323 -16.677 1.00 69.12 265 GLU A C 1
ATOM 2024 O O . GLU A 1 265 ? 4.377 -8.466 -17.550 1.00 69.12 265 GLU A O 1
ATOM 2029 N N . ASP A 1 266 ? 5.130 -9.041 -15.511 1.00 66.56 266 ASP A N 1
ATOM 2030 C CA . ASP A 1 266 ? 5.601 -7.702 -15.133 1.00 66.56 266 ASP A CA 1
ATOM 2031 C C . ASP A 1 266 ? 6.843 -7.295 -15.947 1.00 66.56 266 ASP A C 1
ATOM 2033 O O . ASP A 1 266 ? 6.985 -6.139 -16.359 1.00 66.56 266 ASP A O 1
ATOM 2037 N N . ALA A 1 267 ? 7.705 -8.268 -16.268 1.00 72.31 267 ALA A N 1
ATOM 2038 C CA . ALA A 1 267 ? 8.866 -8.075 -17.134 1.00 72.31 267 ALA A CA 1
ATOM 2039 C C . ALA A 1 267 ? 8.453 -7.568 -18.521 1.00 72.31 267 ALA A C 1
ATOM 2041 O O . ALA A 1 267 ? 8.939 -6.536 -18.973 1.00 72.31 267 ALA A O 1
ATOM 2042 N N . TYR A 1 268 ? 7.496 -8.237 -19.170 1.00 77.94 268 TYR A N 1
ATOM 2043 C CA . TYR A 1 268 ? 7.027 -7.832 -20.498 1.00 77.94 268 TYR A CA 1
ATOM 2044 C C . TYR A 1 268 ? 6.308 -6.484 -20.496 1.00 77.94 268 TYR A C 1
ATOM 2046 O O . TYR A 1 268 ? 6.392 -5.738 -21.472 1.00 77.94 268 TYR A O 1
ATOM 2054 N N . ARG A 1 269 ? 5.611 -6.156 -19.404 1.00 71.88 269 ARG A N 1
ATOM 2055 C CA . ARG A 1 269 ? 4.882 -4.893 -19.276 1.00 71.88 269 ARG A CA 1
ATOM 2056 C C . ARG A 1 269 ? 5.798 -3.686 -19.072 1.00 71.88 269 ARG A C 1
ATOM 2058 O O . ARG A 1 269 ? 5.425 -2.585 -19.465 1.00 71.88 269 ARG A O 1
ATOM 2065 N N . SER A 1 270 ? 6.971 -3.881 -18.469 1.00 73.62 270 SER A N 1
ATOM 2066 C CA . SER A 1 270 ? 7.954 -2.808 -18.257 1.00 73.62 270 SER A CA 1
ATOM 2067 C C . SER A 1 270 ? 8.779 -2.476 -19.508 1.00 73.62 270 SER A C 1
ATOM 2069 O O . SER A 1 270 ? 9.419 -1.426 -19.562 1.00 73.62 270 SER A O 1
ATOM 2071 N N . ILE A 1 271 ? 8.735 -3.324 -20.543 1.00 82.94 271 ILE A N 1
ATOM 2072 C CA . ILE A 1 271 ? 9.418 -3.071 -21.814 1.00 82.94 271 ILE A CA 1
ATOM 2073 C C . ILE A 1 271 ? 8.710 -1.946 -22.577 1.00 82.94 271 ILE A C 1
ATOM 2075 O O . ILE A 1 271 ? 7.558 -2.065 -23.000 1.00 82.94 271 ILE A O 1
ATOM 2079 N N . ASN A 1 272 ? 9.443 -0.859 -22.825 1.00 84.94 272 ASN A N 1
ATOM 2080 C CA . ASN A 1 272 ? 9.007 0.215 -23.710 1.00 84.94 272 ASN A CA 1
ATOM 2081 C C . ASN A 1 272 ? 9.198 -0.202 -25.180 1.00 84.94 272 ASN A C 1
ATOM 2083 O O . ASN A 1 272 ? 10.224 0.086 -25.802 1.00 84.94 272 ASN A O 1
ATOM 2087 N N . TRP A 1 273 ? 8.204 -0.909 -25.725 1.00 90.88 273 TRP A N 1
ATOM 2088 C CA . TRP A 1 273 ? 8.189 -1.375 -27.116 1.00 90.88 273 TRP A CA 1
ATOM 2089 C C . TRP A 1 273 ? 8.498 -0.274 -28.144 1.00 90.88 273 TRP A C 1
ATOM 2091 O O . TRP A 1 273 ? 9.337 -0.526 -29.010 1.00 90.88 273 TRP A O 1
ATOM 2101 N N . PRO A 1 274 ? 7.924 0.946 -28.048 1.00 91.19 274 PRO A N 1
ATOM 2102 C CA . PRO A 1 274 ? 8.305 2.064 -28.909 1.00 91.19 274 PRO A CA 1
ATOM 2103 C C . PRO A 1 274 ? 9.816 2.320 -28.980 1.00 91.19 274 PRO A C 1
ATOM 2105 O O . PRO A 1 274 ? 10.367 2.417 -30.073 1.00 91.19 274 PRO A O 1
ATOM 2108 N N . SER A 1 275 ? 10.508 2.381 -27.838 1.00 92.00 275 SER A N 1
ATOM 2109 C CA . SER A 1 275 ? 11.957 2.625 -27.808 1.00 92.00 275 SER A CA 1
ATOM 2110 C C . SER A 1 275 ? 12.747 1.501 -28.480 1.00 92.00 275 SER A C 1
ATOM 2112 O O . SER A 1 275 ? 13.683 1.774 -29.228 1.00 92.00 275 SER A O 1
ATOM 2114 N N . LEU A 1 276 ? 12.353 0.243 -28.260 1.00 90.12 276 LEU A N 1
ATOM 2115 C CA . LEU A 1 276 ? 13.015 -0.916 -28.864 1.00 90.12 276 LEU A CA 1
ATOM 2116 C C . LEU A 1 276 ? 12.857 -0.913 -30.389 1.00 90.12 276 LEU A C 1
ATOM 2118 O O . LEU A 1 276 ? 13.834 -1.131 -31.102 1.00 90.12 276 LEU A O 1
ATOM 2122 N N . VAL A 1 277 ? 11.657 -0.601 -30.886 1.00 92.62 277 VAL A N 1
ATOM 2123 C CA . VAL A 1 277 ? 11.385 -0.481 -32.326 1.00 92.62 277 VAL A CA 1
ATOM 2124 C C . VAL A 1 277 ? 12.221 0.633 -32.957 1.00 92.62 277 VAL A C 1
ATOM 2126 O O . VAL A 1 277 ? 12.782 0.424 -34.029 1.00 92.62 277 VAL A O 1
ATOM 2129 N N . VAL A 1 278 ? 12.362 1.785 -32.294 1.00 93.75 278 VAL A N 1
ATOM 2130 C CA . VAL A 1 278 ? 13.197 2.890 -32.796 1.00 93.75 278 VAL A CA 1
ATOM 2131 C C . VAL A 1 278 ? 14.668 2.479 -32.879 1.00 93.75 278 VAL A C 1
ATOM 2133 O O . VAL A 1 278 ? 15.279 2.633 -33.934 1.00 93.75 278 VAL A O 1
ATOM 2136 N N . ILE A 1 279 ? 15.229 1.898 -31.813 1.00 91.88 279 ILE A N 1
ATOM 2137 C CA . ILE A 1 279 ? 16.632 1.445 -31.792 1.00 91.88 279 ILE A CA 1
ATOM 2138 C C . ILE A 1 279 ? 16.871 0.378 -32.868 1.00 91.88 279 ILE A C 1
ATOM 2140 O O . ILE A 1 279 ? 17.833 0.460 -33.633 1.00 91.88 279 ILE A O 1
ATOM 2144 N N . ALA A 1 280 ? 15.974 -0.606 -32.963 1.00 92.12 280 ALA A N 1
ATOM 2145 C CA . ALA A 1 280 ? 16.059 -1.657 -33.968 1.00 92.12 280 ALA A CA 1
ATOM 2146 C C . ALA A 1 280 ? 15.924 -1.103 -35.394 1.00 92.12 280 ALA A C 1
ATOM 2148 O O . ALA A 1 280 ? 16.596 -1.598 -36.292 1.00 92.12 280 ALA A O 1
ATOM 2149 N N . GLY A 1 281 ? 15.100 -0.072 -35.607 1.00 93.62 281 GLY A N 1
ATOM 2150 C CA . GLY A 1 281 ? 14.918 0.589 -36.902 1.00 93.62 281 GLY A CA 1
ATOM 2151 C C . GLY A 1 281 ? 16.098 1.471 -37.324 1.00 93.62 281 GLY A C 1
ATOM 2152 O O . GLY A 1 281 ? 16.378 1.590 -38.517 1.00 93.62 281 GLY A O 1
ATOM 2153 N N . MET A 1 282 ? 16.836 2.039 -36.367 1.00 93.06 282 MET A N 1
ATOM 2154 C CA . MET A 1 282 ? 18.040 2.825 -36.653 1.00 93.06 282 MET A CA 1
ATOM 2155 C C . MET A 1 282 ? 19.178 1.971 -37.226 1.00 93.06 282 MET A C 1
ATOM 2157 O O . MET A 1 282 ? 19.937 2.461 -38.058 1.00 93.06 282 MET A O 1
ATOM 2161 N N . LEU A 1 283 ? 19.277 0.692 -36.844 1.00 92.25 283 LEU A N 1
ATOM 2162 C CA . LEU A 1 283 ? 20.332 -0.215 -37.317 1.00 92.25 283 LEU A CA 1
ATOM 2163 C C . LEU A 1 283 ? 20.296 -0.441 -38.850 1.00 92.25 283 LEU A C 1
ATOM 2165 O O . LEU A 1 283 ? 21.319 -0.208 -39.499 1.00 92.25 283 LEU A O 1
ATOM 2169 N N . PRO A 1 284 ? 19.166 -0.840 -39.476 1.00 93.19 284 PRO A N 1
ATOM 2170 C CA . PRO A 1 284 ? 19.057 -0.938 -40.931 1.00 93.19 284 PRO A CA 1
ATOM 2171 C C . PRO A 1 284 ? 19.252 0.394 -41.649 1.00 93.19 284 PRO A C 1
ATOM 2173 O O . PRO A 1 284 ? 19.887 0.414 -42.698 1.00 93.19 284 PRO A O 1
ATOM 2176 N N . LEU A 1 285 ? 18.729 1.497 -41.101 1.00 91.12 285 LEU A N 1
ATOM 2177 C CA . LEU A 1 285 ? 18.873 2.822 -41.706 1.00 91.12 285 LEU A CA 1
ATOM 2178 C C . LEU A 1 285 ? 20.343 3.255 -41.755 1.00 91.12 285 LEU A C 1
ATOM 2180 O O . LEU A 1 285 ? 20.821 3.672 -42.809 1.00 91.12 285 LEU A O 1
ATOM 2184 N N . ALA A 1 286 ? 21.065 3.099 -40.642 1.00 88.94 286 ALA A N 1
ATOM 2185 C CA . ALA A 1 286 ? 22.497 3.371 -40.573 1.00 88.94 286 ALA A CA 1
ATOM 2186 C C . ALA A 1 286 ? 23.268 2.522 -41.595 1.00 88.94 286 ALA A C 1
ATOM 2188 O O . ALA A 1 286 ? 24.082 3.048 -42.351 1.00 88.94 286 ALA A O 1
ATOM 2189 N N . LYS A 1 287 ? 22.940 1.228 -41.692 1.00 89.19 287 LYS A N 1
ATOM 2190 C CA . LYS A 1 287 ? 23.571 0.312 -42.648 1.00 89.19 287 LYS A CA 1
ATOM 2191 C C . LYS A 1 287 ? 23.244 0.647 -44.107 1.00 89.19 287 LYS A C 1
ATOM 2193 O O . LYS A 1 287 ? 24.105 0.521 -44.971 1.00 89.19 287 LYS A O 1
ATOM 2198 N N . ALA A 1 288 ? 22.021 1.086 -44.401 1.00 91.81 288 ALA A N 1
ATOM 2199 C CA . ALA A 1 288 ? 21.634 1.526 -45.737 1.00 91.81 288 ALA A CA 1
ATOM 2200 C C . ALA A 1 288 ? 22.394 2.794 -46.143 1.00 91.81 288 ALA A C 1
ATOM 2202 O O . ALA A 1 288 ? 22.866 2.879 -47.271 1.00 91.81 288 ALA A O 1
ATOM 2203 N N . LEU A 1 289 ? 22.562 3.751 -45.225 1.00 90.38 289 LEU A N 1
ATOM 2204 C CA . LEU A 1 289 ? 23.336 4.971 -45.469 1.00 90.38 289 LEU A CA 1
ATOM 2205 C C . LEU A 1 289 ? 24.831 4.684 -45.686 1.00 90.38 289 LEU A C 1
ATOM 2207 O O . LEU A 1 289 ? 25.485 5.346 -46.493 1.00 90.38 289 LEU A O 1
ATOM 2211 N N . GLU A 1 290 ? 25.366 3.689 -44.979 1.00 89.06 290 GLU A N 1
ATOM 2212 C CA . GLU A 1 290 ? 26.723 3.184 -45.190 1.00 89.06 290 GLU A CA 1
ATOM 2213 C C . GLU A 1 290 ? 26.860 2.553 -46.586 1.00 89.06 290 GLU A C 1
ATOM 2215 O O . GLU A 1 290 ? 27.765 2.905 -47.339 1.00 89.06 290 GLU A O 1
ATOM 2220 N N . GLN A 1 291 ? 25.917 1.690 -46.980 1.00 90.75 291 GLN A N 1
ATOM 2221 C CA . GLN A 1 291 ? 25.940 1.003 -48.276 1.00 90.75 291 GLN A CA 1
ATOM 2222 C C . GLN A 1 291 ? 25.678 1.918 -49.480 1.00 90.75 291 GLN A C 1
ATOM 2224 O O . GLN A 1 291 ? 26.205 1.655 -50.559 1.00 90.75 291 GLN A O 1
ATOM 2229 N N . THR A 1 292 ? 24.891 2.987 -49.330 1.00 91.94 292 THR A N 1
ATOM 2230 C CA . THR A 1 292 ? 24.664 3.974 -50.403 1.00 91.94 292 THR A CA 1
ATOM 2231 C C . THR A 1 292 ? 25.838 4.934 -50.591 1.00 91.94 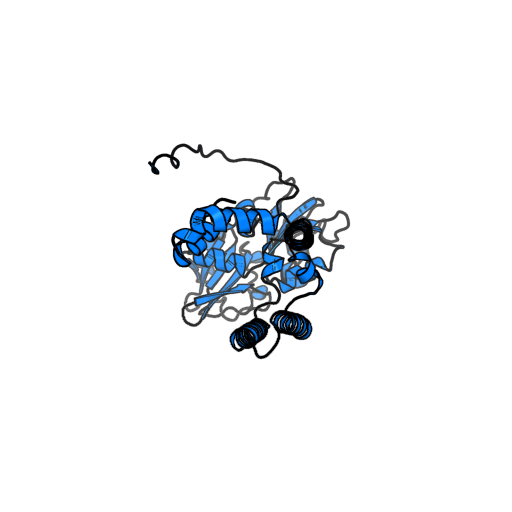292 THR A C 1
ATOM 2233 O O . THR A 1 292 ? 25.797 5.771 -51.491 1.00 91.94 292 THR A O 1
ATOM 2236 N N . GLY A 1 293 ? 26.883 4.839 -49.760 1.00 86.31 293 GLY A N 1
ATOM 2237 C CA . GLY A 1 293 ? 28.021 5.757 -49.783 1.00 86.31 293 GLY A CA 1
ATOM 2238 C C . GLY A 1 293 ? 27.693 7.147 -49.227 1.00 86.31 293 GLY A C 1
ATOM 2239 O O . GLY A 1 293 ? 28.484 8.080 -49.368 1.00 86.31 293 GLY A O 1
ATOM 2240 N N . GLY A 1 294 ? 26.541 7.314 -48.568 1.00 85.88 294 GLY A N 1
ATOM 2241 C CA . GLY A 1 294 ? 26.191 8.571 -47.908 1.00 85.88 294 GLY A CA 1
ATOM 2242 C C . GLY A 1 294 ? 27.172 8.906 -46.784 1.00 85.88 294 GLY A C 1
ATOM 2243 O O . GLY A 1 294 ? 27.603 10.051 -46.662 1.00 85.88 294 GLY A O 1
ATOM 2244 N N . VAL A 1 295 ? 27.598 7.890 -46.022 1.00 86.00 295 VAL A N 1
ATOM 2245 C CA . VAL A 1 295 ? 28.627 8.047 -44.979 1.00 86.00 295 VAL A CA 1
ATOM 2246 C C . VAL A 1 295 ? 29.954 8.517 -45.579 1.00 86.00 295 VAL A C 1
ATOM 2248 O O . VAL A 1 295 ? 30.544 9.457 -45.053 1.00 86.00 295 VAL A O 1
ATOM 2251 N N . THR A 1 296 ? 30.386 7.930 -46.702 1.00 87.62 296 THR A N 1
ATOM 2252 C CA . THR A 1 296 ? 31.648 8.300 -47.366 1.00 87.62 296 THR A CA 1
ATOM 2253 C C . THR A 1 296 ? 31.616 9.718 -47.935 1.00 87.62 296 THR A C 1
ATOM 2255 O O . THR A 1 296 ? 32.576 10.461 -47.779 1.00 87.62 296 THR A O 1
ATOM 2258 N N . LEU A 1 297 ? 30.489 10.155 -48.514 1.00 87.25 297 LEU A N 1
ATOM 2259 C CA . LEU A 1 297 ? 30.350 11.531 -49.009 1.00 87.25 297 LEU A CA 1
ATOM 2260 C C . LEU A 1 297 ? 30.461 12.567 -47.881 1.00 87.25 297 LEU A C 1
ATOM 2262 O O . LEU A 1 297 ? 31.111 13.600 -48.044 1.00 87.25 297 LEU A O 1
ATOM 2266 N N . ILE A 1 298 ? 29.837 12.289 -46.733 1.00 85.50 298 ILE A N 1
ATOM 2267 C CA . ILE A 1 298 ? 29.879 13.181 -45.568 1.00 85.50 298 ILE A CA 1
ATOM 2268 C C . ILE A 1 298 ? 31.279 13.181 -44.945 1.00 85.50 298 ILE A C 1
ATOM 2270 O O . ILE A 1 298 ? 31.793 14.253 -44.624 1.00 85.50 298 ILE A O 1
ATOM 2274 N N . SER A 1 299 ? 31.920 12.014 -44.801 1.00 85.62 299 SER A N 1
ATOM 2275 C CA . SER A 1 299 ? 33.277 11.931 -44.252 1.00 85.62 299 SER A CA 1
ATOM 2276 C C . SER A 1 299 ? 34.295 12.644 -45.136 1.00 85.62 299 SER A C 1
ATOM 2278 O O . SER A 1 299 ? 35.104 13.413 -44.620 1.00 85.62 299 SER A O 1
ATOM 2280 N N . ASP A 1 300 ? 34.222 12.458 -46.455 1.00 86.38 300 ASP A N 1
ATOM 2281 C CA . ASP A 1 300 ? 35.157 13.070 -47.401 1.00 86.38 300 ASP A CA 1
ATOM 2282 C C . ASP A 1 300 ? 34.974 14.590 -47.458 1.00 86.38 300 ASP A C 1
ATOM 2284 O O . ASP A 1 300 ? 35.957 15.331 -47.459 1.00 86.38 300 ASP A O 1
ATOM 2288 N N . GLY A 1 301 ? 33.727 15.076 -47.413 1.00 85.25 301 GLY A N 1
ATOM 2289 C CA . GLY A 1 301 ? 33.434 16.507 -47.307 1.00 85.25 301 GLY A CA 1
ATOM 2290 C C . GLY A 1 301 ? 33.990 17.129 -46.022 1.00 85.25 301 GLY A C 1
ATOM 2291 O O . GLY A 1 301 ? 34.559 18.224 -46.051 1.00 85.25 301 GLY A O 1
ATOM 2292 N N . LEU A 1 302 ? 33.891 16.414 -44.898 1.00 84.50 302 LEU A N 1
ATOM 2293 C CA . LEU A 1 302 ? 34.434 16.869 -43.621 1.00 84.50 302 LEU A CA 1
ATOM 2294 C C . LEU A 1 302 ? 35.970 16.907 -43.636 1.00 84.50 302 LEU A C 1
ATOM 2296 O O . LEU A 1 302 ? 36.572 17.882 -43.183 1.00 84.50 302 LEU A O 1
ATOM 2300 N N . VAL A 1 303 ? 36.608 15.873 -44.190 1.00 85.62 303 VAL A N 1
ATOM 2301 C CA . VAL A 1 303 ? 38.069 15.783 -44.323 1.00 85.62 303 VAL A CA 1
ATOM 2302 C C . VAL A 1 303 ? 38.602 16.854 -45.274 1.00 85.62 303 VAL A C 1
ATOM 2304 O O . VAL A 1 303 ? 39.606 17.489 -44.960 1.00 85.62 303 VAL A O 1
ATOM 2307 N N . ALA A 1 304 ? 37.923 17.121 -46.390 1.00 84.19 304 ALA A N 1
ATOM 2308 C CA . ALA A 1 304 ? 38.334 18.154 -47.337 1.00 84.19 304 ALA A CA 1
ATOM 2309 C C . ALA A 1 304 ? 38.285 19.570 -46.732 1.00 84.19 304 ALA A C 1
ATOM 2311 O O . ALA A 1 304 ? 39.160 20.385 -47.017 1.00 84.19 304 ALA A O 1
ATOM 2312 N N . GLY A 1 305 ? 37.291 19.867 -45.885 1.00 83.31 305 GLY A N 1
ATOM 2313 C CA . GLY A 1 305 ? 37.153 21.184 -45.252 1.00 83.31 305 GLY A CA 1
ATOM 2314 C C . GLY A 1 305 ? 38.022 21.384 -44.006 1.00 83.31 305 GLY A C 1
ATOM 2315 O O . GLY A 1 305 ? 38.623 22.442 -43.829 1.00 83.31 305 GLY A O 1
ATOM 2316 N N . LEU A 1 306 ? 38.088 20.378 -43.129 1.00 81.38 306 LEU A N 1
ATOM 2317 C CA . LEU A 1 306 ? 38.681 20.494 -41.787 1.00 81.38 306 LEU A CA 1
ATOM 2318 C C . LEU A 1 306 ? 39.987 19.702 -41.619 1.00 81.38 306 LEU A C 1
ATOM 2320 O O . LEU A 1 306 ? 40.716 19.932 -40.655 1.00 81.38 306 LEU A O 1
ATOM 2324 N N . GLY A 1 307 ? 40.321 18.797 -42.544 1.00 76.25 307 GLY A N 1
ATOM 2325 C CA . GLY A 1 307 ? 41.474 17.895 -42.426 1.00 76.25 307 GLY A CA 1
ATOM 2326 C C . GLY A 1 307 ? 42.832 18.601 -42.416 1.00 76.25 307 GLY A C 1
ATOM 2327 O O . GLY A 1 307 ? 43.772 18.108 -41.795 1.00 76.25 307 GLY A O 1
ATOM 2328 N N . GLY A 1 308 ? 42.931 19.791 -43.018 1.00 81.06 308 GLY A N 1
ATOM 2329 C CA . GLY A 1 308 ? 44.156 20.599 -43.013 1.00 81.06 308 GLY A CA 1
ATOM 2330 C C . GLY A 1 308 ? 44.522 21.199 -41.647 1.00 81.06 308 GLY A C 1
ATOM 2331 O O . GLY A 1 308 ? 45.682 21.536 -41.425 1.00 81.06 308 GLY A O 1
ATOM 2332 N N . PHE A 1 309 ? 43.568 21.300 -40.715 1.00 81.06 309 PHE A N 1
ATOM 2333 C CA . PHE A 1 309 ? 43.762 21.918 -39.392 1.00 81.06 309 PHE A CA 1
ATOM 2334 C C . PHE A 1 309 ? 44.164 20.917 -38.294 1.00 81.06 309 PHE A C 1
ATOM 2336 O O . PHE A 1 309 ? 44.312 21.286 -37.128 1.00 81.06 309 PHE A O 1
ATOM 2343 N N . GLY A 1 310 ? 44.379 19.654 -38.669 1.00 85.88 310 GLY A N 1
ATOM 2344 C CA . GLY A 1 310 ? 44.871 18.596 -37.794 1.00 85.88 310 GLY A CA 1
ATOM 2345 C C . GLY A 1 310 ? 43.774 17.730 -37.148 1.00 85.88 310 GLY A C 1
ATOM 2346 O O . GLY A 1 310 ? 42.597 18.099 -37.123 1.00 85.88 310 GLY A O 1
ATOM 2347 N N . PRO A 1 311 ? 44.145 16.559 -36.590 1.00 83.88 311 PRO A N 1
ATOM 2348 C CA . PRO A 1 311 ? 43.188 15.522 -36.175 1.00 83.88 311 PRO A CA 1
ATOM 2349 C C . PRO A 1 311 ? 42.230 15.948 -35.053 1.00 83.88 311 PRO A C 1
ATOM 2351 O O . PRO A 1 311 ? 41.088 15.500 -34.998 1.00 83.88 311 PRO A O 1
ATOM 2354 N N . LEU A 1 312 ? 42.687 16.831 -34.162 1.00 86.12 312 LEU A N 1
ATOM 2355 C CA . LEU A 1 312 ? 41.925 17.312 -33.005 1.00 86.12 312 LEU A CA 1
ATOM 2356 C C . LEU A 1 312 ? 40.759 18.225 -33.423 1.00 86.12 312 LEU A C 1
ATOM 2358 O O . LEU A 1 312 ? 39.671 18.136 -32.858 1.00 86.12 312 LEU A O 1
ATOM 2362 N N . VAL A 1 313 ? 40.967 19.054 -34.452 1.00 86.75 313 VAL A N 1
ATOM 2363 C CA . VAL A 1 313 ? 39.935 19.937 -35.019 1.00 86.75 313 VAL A CA 1
ATOM 2364 C C . VAL A 1 313 ? 38.901 19.128 -35.794 1.00 86.75 313 VAL A C 1
ATOM 2366 O O . VAL A 1 313 ? 37.708 19.404 -35.699 1.00 86.75 313 VAL A O 1
ATOM 2369 N N . LEU A 1 314 ? 39.337 18.085 -36.502 1.00 86.56 314 LEU A N 1
ATOM 2370 C CA . LEU A 1 314 ? 38.435 17.179 -37.204 1.00 86.56 314 LEU A CA 1
ATOM 2371 C C . LEU A 1 314 ? 37.534 16.407 -36.225 1.00 86.56 314 LEU A C 1
ATOM 2373 O O . LEU A 1 314 ? 36.325 16.355 -36.431 1.00 86.56 314 LEU A O 1
ATOM 2377 N N . LEU A 1 315 ? 38.089 15.894 -35.120 1.00 87.19 315 LEU A N 1
ATOM 2378 C CA . LEU A 1 315 ? 37.310 15.249 -34.056 1.00 87.19 315 LEU A CA 1
ATOM 2379 C C . LEU A 1 315 ? 36.289 16.213 -33.429 1.00 87.19 315 LEU A C 1
ATOM 2381 O O . LEU A 1 315 ? 35.126 15.850 -33.255 1.00 87.19 315 LEU A O 1
ATOM 2385 N N . ALA A 1 316 ? 36.707 17.448 -33.128 1.00 86.69 316 ALA A N 1
ATOM 2386 C CA . ALA A 1 316 ? 35.810 18.480 -32.616 1.00 86.69 316 ALA A CA 1
ATOM 2387 C C . ALA A 1 316 ? 34.691 18.805 -33.620 1.00 86.69 316 ALA A C 1
ATOM 2389 O O . ALA A 1 316 ? 33.535 18.915 -33.223 1.00 86.69 316 ALA A O 1
ATOM 2390 N N . GLY A 1 317 ? 35.017 18.890 -34.914 1.00 85.38 317 GLY A N 1
ATOM 2391 C CA . GLY A 1 317 ? 34.056 19.102 -35.995 1.00 85.38 317 GLY A CA 1
ATOM 2392 C C . GLY A 1 317 ? 33.015 17.988 -36.088 1.00 85.38 317 GLY A C 1
ATOM 2393 O O . GLY A 1 317 ? 31.824 18.284 -36.134 1.00 85.38 317 GLY A O 1
ATOM 2394 N N . VAL A 1 318 ? 33.439 16.719 -36.031 1.00 86.25 318 VAL A N 1
ATOM 2395 C CA . VAL A 1 318 ? 32.523 15.562 -35.988 1.00 86.25 318 VAL A CA 1
ATOM 2396 C C . VAL A 1 318 ? 31.593 15.647 -34.777 1.00 86.25 318 VAL A C 1
ATOM 2398 O O . VAL A 1 318 ? 30.387 15.457 -34.917 1.00 86.25 318 VAL A O 1
ATOM 2401 N N . PHE A 1 319 ? 32.129 15.963 -33.595 1.00 88.44 319 PHE A N 1
ATOM 2402 C CA . PHE A 1 319 ? 31.340 16.042 -32.364 1.00 88.44 319 PHE A CA 1
ATOM 2403 C C . PHE A 1 319 ? 30.300 17.170 -32.410 1.00 88.44 319 PHE A C 1
ATOM 2405 O O . PHE A 1 319 ? 29.168 16.987 -31.973 1.00 88.44 319 PHE A O 1
ATOM 2412 N N . LEU A 1 320 ? 30.662 18.323 -32.978 1.00 88.06 320 LEU A N 1
ATOM 2413 C CA . LEU A 1 320 ? 29.772 19.478 -33.126 1.00 88.06 320 LEU A CA 1
ATOM 2414 C C . LEU A 1 320 ? 28.643 19.192 -34.124 1.00 88.06 320 LEU A C 1
ATOM 2416 O O . LEU A 1 320 ? 27.494 19.536 -33.866 1.00 88.06 320 LEU A O 1
ATOM 2420 N N . LEU A 1 321 ? 28.958 18.513 -35.231 1.00 83.69 321 LEU A N 1
ATOM 2421 C CA . LEU A 1 321 ? 27.968 18.081 -36.218 1.00 83.69 321 LEU A CA 1
ATOM 2422 C C . LEU A 1 321 ? 27.000 17.049 -35.626 1.00 83.69 321 LEU A C 1
ATOM 2424 O O . LEU A 1 321 ? 25.796 17.167 -35.820 1.00 83.69 321 LEU A O 1
ATOM 2428 N N . ALA A 1 322 ? 27.514 16.086 -34.857 1.00 84.31 322 ALA A N 1
ATOM 2429 C CA . ALA A 1 322 ? 26.696 15.095 -34.161 1.00 84.31 322 ALA A CA 1
ATOM 2430 C C . ALA A 1 322 ? 25.824 15.703 -33.050 1.00 84.31 322 ALA A C 1
ATOM 2432 O O . ALA A 1 322 ? 24.745 15.192 -32.794 1.00 84.31 322 ALA A O 1
ATOM 2433 N N . ALA A 1 323 ? 26.273 16.777 -32.394 1.00 88.56 323 ALA A N 1
ATOM 2434 C CA . ALA A 1 323 ? 25.502 17.477 -31.364 1.00 88.56 323 ALA A CA 1
ATOM 2435 C C . ALA A 1 323 ? 24.423 18.420 -31.931 1.00 88.56 323 ALA A C 1
ATOM 2437 O O . ALA A 1 323 ? 23.527 18.830 -31.195 1.00 88.56 323 ALA A O 1
ATOM 2438 N N . LEU A 1 324 ? 24.538 18.813 -33.204 1.00 83.44 324 LEU A N 1
ATOM 2439 C CA . LEU A 1 324 ? 23.578 19.685 -33.885 1.00 83.44 324 LEU A CA 1
ATOM 2440 C C . LEU A 1 324 ? 22.363 18.916 -34.434 1.00 83.44 324 LEU A C 1
ATOM 2442 O O . LEU A 1 324 ? 21.312 19.522 -34.649 1.00 83.44 324 LEU A O 1
ATOM 2446 N N . VAL A 1 325 ? 22.531 17.614 -34.685 1.00 68.12 325 VAL A N 1
ATOM 2447 C CA . VAL A 1 325 ? 21.506 16.677 -35.180 1.00 68.12 325 VAL A CA 1
ATOM 2448 C C . VAL A 1 325 ? 20.772 16.034 -34.010 1.00 68.12 325 VAL A C 1
ATOM 2450 O O . VAL A 1 325 ? 19.527 15.945 -34.096 1.00 68.12 325 VAL A O 1
#

Radius of gyration: 29.15 Å; chains: 1; bounding box: 74×55×84 Å

Sequence (325 aa):
MWAIGSRLLPASPLKTGTAGRRQTLLELAESYNLMGQLHRLRFDPGSPLIGQTVSHAQLRTRYGLTVVGIGQSERSTEVVSPALANTEFHHADALYVVGQDAAVAHLCATERLSRLLIQESQQRSLVQELGMVEVMLPPDSELIGQTLRQAAFRTHHGLSVLGIRRNRQPLPGNLIEEKLAFGDTLLIAGAWKQISLLQGEQKHFLVLNLPAELSDIAPAYRQAPFALAILLAMVALMAFGIVSNVAAVLLAALAMGLFRCLRMEDAYRSINWPSLVVIAGMLPLAKALEQTGGVTLISDGLVAGLGGFGPLVLLAGVFLLAALV

pLDDT: mean 77.25, std 14.54, range [30.77, 93.75]

Secondary structure (DSSP, 8-state):
--SSGGG-----------TT----HHHHHHHTT-TTTEEEEEEPTT-TTTT-BHHHHTHHHHHSPEEEEEEEEETTEEEEEEP-SSPBP-TTEEEEEES-HHHHHHHHHHHTEEEEPPPHHHHHHHHHHSEEEEEE--TT-TTTT-BTTTTTHHHHHSEEEEEEEETTEEPPS-TTSPBP-TT-EEEEEE-HHHHHHHHH-TTT-EEEE--TTHHHHSSHHHHHHHHHHHHHHHHHHHHTTSS-HHHHHHHHHHHHHHTTSS-HHHHHHH--HHHHHHHHHHHHHHHHHHHTTHHHHHHHHHHHHHGGG-HHHHHHHHHHHHHH-